Protein AF-A0A968HMF1-F1 (afdb_monomer_lite)

Radius of gyration: 33.95 Å; chains: 1; bounding box: 88×51×105 Å

Sequence (193 aa):
MLGDLEVLMGNSSAARDFFQRSLSIREALATIDPLDARAQRDIYVVLDKLGRVEMRAGNLSTARDIFQRSCSITEALAKADPLNAGAQRDLASSLSTLGSIEEEIGDYAAARDALQRSLSIIEALVVADPLDARSQRSLSLSLERLGDMEFRPTTSQLPETTSSVASPFVKTSSKPIRSAFWPSITSPLVSSG

pLDDT: mean 83.22, std 20.1, range [37.12, 97.94]

Foldseek 3Di:
DQLVVCVVVVNLVSNLVVLVVQLVVLVVVCVVPVPPLVSLVSNLVSLVSNLVSCVSVVVLVVSLVSLVSSLVSLVVSCVVPVPPLVSLLSNLVSLQVNLVSCVVVPVLVSSLVSLVSSLVSLVVVCVVPVPPPVSVVSNVVSVVVNVVSVPPPPPVPDPPPPPDDDDDDDDDDDDDDDDYDDDDDDDDDDDDD

Secondary structure (DSSP, 8-state):
-HHHHHHHTT-HHHHHHHHHHHHHHHHHHHTT-TT-HHHHHHHHHHHHHHHHHHHHTT-HHHHHHHHHHHHHHHHHHHHH-TT-HHHHHHHHHHHHHHHHHHHHTT-HHHHHHHHHHHHHHHHHHHHH-TT-HHHHHHHHHHHHHHHHHHHS--GGG------------------------------------

Structure (mmCIF, N/CA/C/O backbone):
data_AF-A0A968HMF1-F1
#
_entry.id   AF-A0A968HMF1-F1
#
loop_
_atom_site.group_PDB
_atom_site.id
_atom_site.type_symbol
_atom_site.label_atom_id
_atom_site.label_alt_id
_atom_site.label_comp_id
_atom_site.label_asym_id
_atom_site.label_entity_id
_atom_site.label_seq_id
_atom_site.pdbx_PDB_ins_code
_atom_site.Cartn_x
_atom_site.Cartn_y
_atom_site.Cartn_z
_atom_site.occupancy
_atom_site.B_iso_or_equiv
_atom_site.auth_seq_id
_atom_site.auth_comp_id
_atom_site.auth_asym_id
_atom_site.auth_atom_id
_atom_site.pdbx_PDB_model_num
ATOM 1 N N . MET A 1 1 ? 10.162 -12.991 -7.880 1.00 68.62 1 MET A N 1
ATOM 2 C CA . MET A 1 1 ? 11.085 -13.972 -7.272 1.00 68.62 1 MET A CA 1
ATOM 3 C C . MET A 1 1 ? 12.458 -13.378 -6.999 1.00 68.62 1 MET A C 1
ATOM 5 O O . MET A 1 1 ? 12.799 -13.330 -5.834 1.00 68.62 1 MET A O 1
ATOM 9 N N . LEU A 1 2 ? 13.221 -12.877 -7.986 1.00 79.69 2 LEU A N 1
ATOM 10 C CA . LEU A 1 2 ? 14.547 -12.288 -7.700 1.00 79.69 2 LEU A CA 1
ATOM 11 C C . LEU A 1 2 ? 14.476 -11.082 -6.748 1.00 79.69 2 LEU A C 1
ATOM 13 O O . LEU A 1 2 ? 15.138 -11.094 -5.723 1.00 79.69 2 LEU A O 1
ATOM 17 N N . GLY A 1 3 ? 13.593 -10.109 -7.003 1.00 75.56 3 GLY A N 1
ATOM 18 C CA . GLY A 1 3 ? 13.409 -8.979 -6.078 1.00 75.56 3 GLY A CA 1
ATOM 19 C C . GLY A 1 3 ? 12.977 -9.405 -4.668 1.00 75.56 3 GLY A C 1
ATOM 20 O O . GLY A 1 3 ? 13.467 -8.867 -3.685 1.00 75.56 3 GLY A O 1
ATOM 21 N N . ASP A 1 4 ? 12.115 -10.421 -4.556 1.00 82.12 4 ASP A N 1
ATOM 22 C CA . ASP A 1 4 ? 11.674 -10.949 -3.257 1.00 82.12 4 ASP A CA 1
ATOM 23 C C . ASP A 1 4 ? 12.824 -11.648 -2.505 1.00 82.12 4 ASP A C 1
ATOM 25 O O . ASP A 1 4 ? 12.927 -11.527 -1.287 1.00 82.12 4 ASP A O 1
ATOM 29 N N . LEU A 1 5 ? 13.712 -12.343 -3.226 1.00 85.31 5 LEU A N 1
ATOM 30 C CA . LEU A 1 5 ? 14.905 -12.978 -2.664 1.00 85.31 5 LEU A CA 1
ATOM 31 C C . LEU A 1 5 ? 15.905 -11.936 -2.149 1.00 85.31 5 LEU A C 1
ATOM 33 O O . LEU A 1 5 ? 16.419 -12.083 -1.046 1.00 85.31 5 LEU A O 1
ATOM 37 N N . GLU A 1 6 ? 16.137 -10.858 -2.899 1.00 87.69 6 GLU A N 1
ATOM 38 C CA . GLU A 1 6 ? 17.019 -9.768 -2.461 1.00 87.69 6 GLU A CA 1
ATOM 39 C C . GLU A 1 6 ? 16.495 -9.080 -1.193 1.00 87.69 6 GLU A C 1
ATOM 41 O O . GLU A 1 6 ? 17.280 -8.755 -0.304 1.00 87.69 6 GLU A O 1
ATOM 46 N N . VAL A 1 7 ? 15.170 -8.933 -1.052 1.00 81.94 7 VAL A N 1
ATOM 47 C CA . VAL A 1 7 ? 14.557 -8.455 0.201 1.00 81.94 7 VAL A CA 1
ATOM 48 C C . VAL A 1 7 ? 14.888 -9.382 1.368 1.00 81.94 7 VAL A C 1
ATOM 50 O O . VAL A 1 7 ? 15.242 -8.896 2.440 1.00 81.94 7 VAL A O 1
ATOM 53 N N . LEU A 1 8 ? 14.802 -10.702 1.173 1.00 84.81 8 LEU A N 1
ATOM 54 C CA . LEU A 1 8 ? 15.142 -11.679 2.215 1.00 84.81 8 LEU A CA 1
ATOM 55 C C . LEU A 1 8 ? 16.629 -11.648 2.587 1.00 84.81 8 LEU A C 1
ATOM 57 O O . LEU A 1 8 ? 16.971 -11.910 3.736 1.00 84.81 8 LEU A O 1
ATOM 61 N N . MET A 1 9 ? 17.501 -11.300 1.640 1.00 86.69 9 MET A N 1
ATOM 62 C CA . MET A 1 9 ? 18.942 -11.155 1.865 1.00 86.69 9 MET A CA 1
ATOM 63 C C . MET A 1 9 ? 19.339 -9.774 2.414 1.00 86.69 9 MET A C 1
ATOM 65 O O . MET A 1 9 ? 20.515 -9.541 2.673 1.00 86.69 9 MET A O 1
ATOM 69 N N . GLY A 1 10 ? 18.385 -8.852 2.599 1.00 85.38 10 GLY A N 1
ATOM 70 C CA . GLY A 1 10 ? 18.648 -7.486 3.069 1.00 85.38 10 GLY A CA 1
ATOM 71 C C . GLY A 1 10 ? 19.227 -6.546 2.003 1.00 85.38 10 GLY A C 1
ATOM 72 O O . GLY A 1 10 ? 19.550 -5.394 2.295 1.00 85.38 10 GLY A O 1
ATOM 73 N N . ASN A 1 11 ? 19.313 -6.993 0.750 1.00 90.12 11 ASN A N 1
ATOM 74 C CA . ASN A 1 11 ? 19.883 -6.248 -0.368 1.00 90.12 11 ASN A CA 1
ATOM 75 C C . ASN A 1 11 ? 18.849 -5.298 -0.990 1.00 90.12 11 ASN A C 1
ATOM 77 O O . ASN A 1 11 ? 18.403 -5.467 -2.128 1.00 90.12 11 ASN A O 1
ATOM 81 N N . SER A 1 12 ? 18.475 -4.255 -0.247 1.00 88.19 12 SER A N 1
ATOM 82 C CA . SER A 1 12 ? 17.419 -3.315 -0.655 1.00 88.19 12 SER A CA 1
ATOM 83 C C . SER A 1 12 ? 17.686 -2.635 -2.008 1.00 88.19 12 SER A C 1
ATOM 85 O O . SER A 1 12 ? 16.746 -2.384 -2.755 1.00 88.19 12 SER A O 1
ATOM 87 N N . SER A 1 13 ? 18.953 -2.387 -2.372 1.00 90.00 13 SER A N 1
ATOM 88 C CA . SER A 1 13 ? 19.295 -1.809 -3.684 1.00 90.00 13 SER A CA 1
ATOM 89 C C . SER A 1 13 ? 18.985 -2.758 -4.842 1.00 90.00 13 SER A C 1
ATOM 91 O O . SER A 1 13 ? 18.339 -2.358 -5.802 1.00 90.00 13 SER A O 1
ATOM 93 N N . ALA A 1 14 ? 19.395 -4.025 -4.744 1.00 90.00 14 ALA A N 1
ATOM 94 C CA . ALA A 1 14 ? 19.141 -5.002 -5.800 1.00 90.00 14 ALA A CA 1
ATOM 95 C C . ALA A 1 14 ? 17.638 -5.305 -5.924 1.00 90.00 14 ALA A C 1
ATOM 97 O O . ALA A 1 14 ? 17.101 -5.393 -7.030 1.00 90.00 14 ALA A O 1
ATOM 98 N N . ALA A 1 15 ? 16.932 -5.394 -4.790 1.00 92.19 15 ALA A N 1
ATOM 99 C CA . ALA A 1 15 ? 15.478 -5.536 -4.769 1.00 92.19 15 ALA A CA 1
ATOM 100 C C . ALA A 1 15 ? 14.778 -4.377 -5.497 1.00 92.19 15 ALA A C 1
ATOM 102 O O . ALA A 1 15 ? 13.906 -4.616 -6.339 1.00 92.19 15 ALA A O 1
ATOM 103 N N . ARG A 1 16 ? 15.187 -3.133 -5.206 1.00 94.12 16 ARG A N 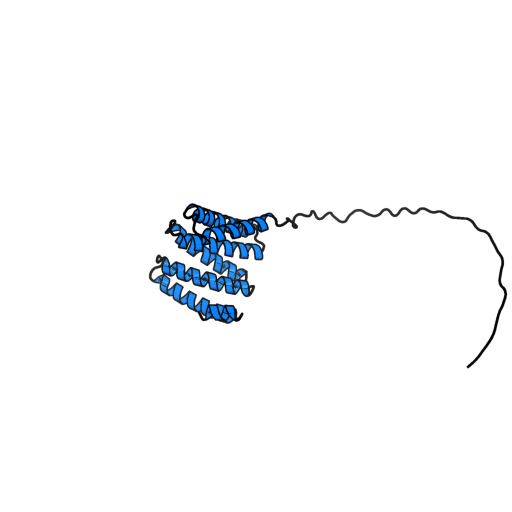1
ATOM 104 C CA . ARG A 1 16 ? 14.685 -1.918 -5.859 1.00 94.12 16 ARG A CA 1
ATOM 105 C C . ARG A 1 16 ? 14.850 -1.994 -7.375 1.00 94.12 16 ARG A C 1
ATOM 107 O O . ARG A 1 16 ? 13.858 -1.830 -8.083 1.00 94.12 16 ARG A O 1
ATOM 114 N N . ASP A 1 17 ? 16.045 -2.318 -7.865 1.00 93.88 17 ASP A N 1
ATOM 115 C CA . ASP A 1 17 ? 16.326 -2.384 -9.305 1.00 93.88 17 ASP A CA 1
ATOM 116 C C . ASP A 1 17 ? 15.439 -3.422 -10.014 1.00 93.88 17 ASP A C 1
ATOM 118 O O . ASP A 1 17 ? 14.876 -3.164 -11.086 1.00 93.88 17 ASP A O 1
ATOM 122 N N . PHE A 1 18 ? 15.254 -4.601 -9.407 1.00 94.44 18 PHE A N 1
ATOM 123 C CA . PHE A 1 18 ? 14.374 -5.632 -9.959 1.00 94.44 18 PHE A CA 1
ATOM 124 C C . PHE A 1 18 ? 12.909 -5.189 -10.006 1.00 94.44 18 PHE A C 1
ATOM 126 O O . PHE A 1 18 ? 12.231 -5.422 -11.013 1.00 94.44 18 PHE A O 1
ATOM 133 N N . PHE A 1 19 ? 12.406 -4.557 -8.943 1.00 95.75 19 PHE A N 1
ATOM 134 C CA . PHE A 1 19 ? 11.021 -4.094 -8.907 1.00 95.75 19 PHE A CA 1
ATOM 135 C C . PHE A 1 19 ? 10.780 -2.903 -9.837 1.00 95.75 19 PHE A C 1
ATOM 137 O O . PHE A 1 19 ? 9.761 -2.897 -10.521 1.00 95.75 19 PHE A O 1
ATOM 144 N N . GLN A 1 20 ? 11.722 -1.966 -9.968 1.00 96.44 20 GLN A N 1
ATOM 145 C CA . GLN A 1 20 ? 11.622 -0.860 -10.927 1.00 96.44 20 GLN A CA 1
ATOM 146 C C . GLN A 1 20 ? 11.552 -1.365 -12.371 1.00 96.44 20 GLN A C 1
ATOM 148 O O . GLN A 1 20 ? 10.657 -0.976 -13.117 1.00 96.44 20 GLN A O 1
ATOM 153 N N . ARG A 1 21 ? 12.416 -2.314 -12.755 1.00 95.94 21 ARG A N 1
ATOM 154 C CA . ARG A 1 21 ? 12.348 -2.935 -14.089 1.00 95.94 21 ARG A CA 1
ATOM 155 C C . ARG A 1 21 ? 11.020 -3.652 -14.324 1.00 95.94 21 ARG A C 1
ATOM 157 O O . ARG A 1 21 ? 10.447 -3.550 -15.407 1.00 95.94 21 ARG A O 1
ATOM 164 N N . SER A 1 22 ? 10.518 -4.368 -13.316 1.00 96.00 22 SER A N 1
ATOM 165 C CA . SER A 1 22 ? 9.205 -5.015 -13.396 1.00 96.00 22 SER A CA 1
ATOM 166 C C . SER A 1 22 ? 8.070 -3.999 -13.533 1.00 96.00 22 SER A C 1
ATOM 168 O O . SER A 1 22 ? 7.100 -4.281 -14.234 1.00 96.00 22 SER A O 1
ATOM 170 N N . LEU A 1 23 ? 8.168 -2.854 -12.855 1.00 96.81 23 LEU A N 1
ATOM 171 C CA . LEU A 1 23 ? 7.172 -1.792 -12.907 1.00 96.81 23 LEU A CA 1
ATOM 172 C C . LEU A 1 23 ? 7.106 -1.197 -14.315 1.00 96.81 23 LEU A C 1
ATOM 174 O O . LEU A 1 23 ? 6.026 -1.180 -14.894 1.00 96.81 23 LEU A O 1
ATOM 178 N N . SER A 1 24 ? 8.249 -0.841 -14.909 1.00 96.94 24 SER A N 1
ATOM 179 C CA . SER A 1 24 ? 8.298 -0.273 -16.264 1.00 96.94 24 SER A CA 1
ATOM 180 C C . SER A 1 24 ? 7.688 -1.197 -17.323 1.00 96.94 24 SER A C 1
ATOM 182 O O . SER A 1 24 ? 6.993 -0.734 -18.223 1.00 96.94 24 SER A O 1
ATOM 184 N N . ILE A 1 25 ? 7.902 -2.514 -17.215 1.00 95.94 25 ILE A N 1
ATOM 185 C CA . ILE A 1 25 ? 7.295 -3.488 -18.138 1.00 95.94 25 ILE A CA 1
ATOM 186 C C . ILE A 1 25 ? 5.772 -3.529 -17.960 1.00 95.94 25 ILE A C 1
ATOM 188 O O . ILE A 1 25 ? 5.041 -3.521 -18.947 1.00 95.94 25 ILE A O 1
ATOM 192 N N . ARG A 1 26 ? 5.281 -3.567 -16.715 1.00 95.38 26 ARG A N 1
ATOM 193 C CA . ARG A 1 26 ? 3.836 -3.611 -16.429 1.00 95.38 26 ARG A CA 1
ATOM 194 C C . ARG A 1 26 ? 3.132 -2.319 -16.837 1.00 95.38 26 ARG A C 1
ATOM 196 O O . ARG A 1 26 ? 2.045 -2.385 -17.394 1.00 95.38 26 ARG A O 1
ATOM 203 N N . GLU A 1 27 ? 3.767 -1.171 -16.625 1.00 95.25 27 GLU A N 1
ATOM 204 C CA . GLU A 1 27 ? 3.278 0.128 -17.096 1.00 95.25 27 GLU A CA 1
ATOM 205 C C . GLU A 1 27 ? 3.181 0.165 -18.619 1.00 95.25 27 GLU A C 1
ATOM 207 O O . GLU A 1 27 ? 2.139 0.539 -19.147 1.00 95.25 27 GLU A O 1
ATOM 212 N N . ALA A 1 28 ? 4.224 -0.284 -19.326 1.00 94.69 28 ALA A N 1
ATOM 213 C CA . ALA A 1 28 ? 4.204 -0.360 -20.782 1.00 94.69 28 ALA A CA 1
ATOM 214 C C . ALA A 1 28 ? 3.072 -1.270 -21.288 1.00 94.69 28 ALA A C 1
ATOM 216 O O . ALA A 1 28 ? 2.350 -0.890 -22.206 1.00 94.69 28 ALA A O 1
ATOM 217 N N . LEU A 1 29 ? 2.862 -2.433 -20.665 1.00 92.06 29 LEU A N 1
ATOM 218 C CA . LEU A 1 29 ? 1.761 -3.334 -21.018 1.00 92.06 29 LEU A CA 1
ATOM 219 C C . LEU A 1 29 ? 0.383 -2.714 -20.745 1.00 92.06 29 LEU A C 1
ATOM 221 O O . LEU A 1 29 ? -0.512 -2.845 -21.575 1.00 92.06 29 LEU A O 1
ATOM 225 N N . ALA A 1 30 ? 0.221 -1.989 -19.637 1.00 92.19 30 ALA A N 1
ATOM 226 C CA . ALA A 1 30 ? -1.036 -1.322 -19.299 1.00 92.19 30 ALA A CA 1
ATOM 227 C C . ALA A 1 30 ? -1.383 -0.147 -20.234 1.00 92.19 30 ALA A C 1
ATOM 229 O O . ALA A 1 30 ? -2.519 0.313 -20.230 1.00 92.19 30 ALA A O 1
ATOM 230 N N . THR A 1 31 ? -0.450 0.334 -21.069 1.00 93.19 31 THR A N 1
ATOM 231 C CA . THR A 1 31 ? -0.784 1.325 -22.112 1.00 93.19 31 THR A CA 1
ATOM 232 C C . THR A 1 31 ? -1.638 0.750 -23.242 1.00 93.19 31 THR A C 1
ATOM 234 O O . THR A 1 31 ? -2.310 1.511 -23.933 1.00 93.19 31 THR A O 1
ATOM 237 N N . ILE A 1 32 ? -1.629 -0.576 -23.424 1.00 92.44 32 ILE A N 1
ATOM 238 C CA . ILE A 1 32 ? -2.406 -1.263 -24.463 1.00 92.44 32 ILE A CA 1
ATOM 239 C C . ILE A 1 32 ? -3.899 -1.216 -24.122 1.00 92.44 32 ILE A C 1
ATOM 241 O O . ILE A 1 32 ? -4.719 -0.921 -24.989 1.00 92.44 32 ILE A O 1
ATOM 245 N N . ASP A 1 33 ? -4.232 -1.475 -22.857 1.00 90.19 33 ASP A N 1
ATOM 246 C CA . ASP A 1 33 ? -5.577 -1.320 -22.308 1.00 90.19 33 ASP A CA 1
ATOM 247 C C . ASP A 1 33 ? -5.499 -0.713 -20.896 1.00 90.19 33 ASP A C 1
ATOM 249 O O . ASP A 1 33 ? -5.320 -1.433 -19.908 1.00 90.19 33 ASP A O 1
ATOM 253 N N . PRO A 1 34 ? -5.639 0.620 -20.776 1.00 87.88 34 PRO A N 1
ATOM 254 C CA . PRO A 1 34 ? -5.588 1.301 -19.486 1.00 87.88 34 PRO A CA 1
ATOM 255 C C . PRO A 1 34 ? -6.706 0.895 -18.519 1.00 87.88 34 PRO A C 1
ATOM 257 O O . PRO A 1 34 ? -6.565 1.123 -17.316 1.00 87.88 34 PRO A O 1
ATOM 260 N N . LEU A 1 35 ? -7.803 0.316 -19.023 1.00 88.75 35 LEU A N 1
ATOM 261 C CA . LEU A 1 35 ? -8.957 -0.103 -18.229 1.00 88.75 35 LEU A CA 1
ATOM 262 C C . LEU A 1 35 ? -8.878 -1.574 -17.799 1.00 88.75 35 LEU A C 1
ATOM 264 O O . LEU A 1 35 ? -9.742 -2.023 -17.041 1.00 88.75 35 LEU A O 1
ATOM 268 N N . ASP A 1 36 ? -7.847 -2.317 -18.217 1.00 93.81 36 ASP A N 1
ATOM 269 C CA . ASP A 1 36 ? -7.644 -3.690 -17.763 1.00 93.81 36 ASP A CA 1
ATOM 270 C C . ASP A 1 36 ? -7.329 -3.716 -16.260 1.00 93.81 36 ASP A C 1
ATOM 272 O O . ASP A 1 36 ? -6.211 -3.458 -15.799 1.00 93.81 36 ASP A O 1
ATOM 276 N N . ALA A 1 37 ? -8.342 -4.095 -15.481 1.00 93.56 37 ALA A N 1
ATOM 277 C CA . ALA A 1 37 ? -8.259 -4.206 -14.035 1.00 93.56 37 ALA A CA 1
ATOM 278 C C . ALA A 1 37 ? -7.138 -5.149 -13.566 1.00 93.56 37 ALA A C 1
ATOM 280 O O . ALA A 1 37 ? -6.557 -4.934 -12.499 1.00 93.56 37 ALA A O 1
ATOM 281 N N . ARG A 1 38 ? -6.805 -6.191 -14.342 1.00 94.00 38 ARG A N 1
ATOM 282 C CA . ARG A 1 38 ? -5.715 -7.115 -14.003 1.00 94.00 38 ARG A CA 1
ATOM 283 C C . ARG A 1 38 ? -4.361 -6.454 -14.205 1.00 94.00 38 ARG A C 1
ATOM 285 O O . ARG A 1 38 ? -3.535 -6.531 -13.299 1.00 94.00 38 ARG A O 1
ATOM 292 N N . ALA A 1 39 ? -4.162 -5.763 -15.325 1.00 95.12 39 ALA A N 1
ATOM 293 C CA . ALA A 1 39 ? -2.936 -5.013 -15.586 1.00 95.12 39 ALA A CA 1
ATOM 294 C C . ALA A 1 39 ? -2.705 -3.920 -14.526 1.00 95.12 39 ALA A C 1
ATOM 296 O O . ALA A 1 39 ? -1.606 -3.794 -13.982 1.00 95.12 39 ALA A O 1
ATOM 297 N N . GLN A 1 40 ? -3.759 -3.191 -14.150 1.00 96.38 40 GLN A N 1
ATOM 298 C CA . GLN A 1 40 ? -3.700 -2.195 -13.076 1.00 96.38 40 GLN A CA 1
ATOM 299 C C . GLN A 1 40 ? -3.372 -2.832 -11.716 1.00 96.38 40 GLN A C 1
ATOM 301 O O . GLN A 1 40 ? -2.489 -2.355 -10.998 1.00 96.38 40 GLN A O 1
ATOM 306 N N . ARG A 1 41 ? -4.008 -3.960 -11.372 1.00 95.00 41 ARG A N 1
ATOM 307 C CA . ARG A 1 41 ? -3.688 -4.714 -10.147 1.00 95.00 41 ARG A CA 1
ATOM 308 C C . ARG A 1 41 ? -2.239 -5.206 -10.150 1.00 95.00 41 ARG A C 1
ATOM 310 O O . ARG A 1 41 ? -1.580 -5.199 -9.113 1.00 95.00 41 ARG A O 1
ATOM 317 N N . ASP A 1 42 ? -1.717 -5.600 -11.305 1.00 95.12 42 ASP A N 1
ATOM 318 C CA . ASP A 1 42 ? -0.324 -5.997 -11.452 1.00 95.12 42 ASP A CA 1
ATOM 319 C C . ASP A 1 42 ? 0.643 -4.833 -11.189 1.00 95.12 42 ASP A C 1
ATOM 321 O O . ASP A 1 42 ? 1.672 -5.030 -10.534 1.00 95.12 42 ASP A O 1
ATOM 325 N N . ILE A 1 43 ? 0.330 -3.620 -11.643 1.00 96.81 43 ILE A N 1
ATOM 326 C CA . ILE A 1 43 ? 1.110 -2.423 -11.301 1.00 96.81 43 ILE A CA 1
ATOM 327 C C . ILE A 1 43 ? 1.071 -2.184 -9.787 1.00 96.81 43 ILE A C 1
ATOM 329 O O . ILE A 1 43 ? 2.128 -2.023 -9.172 1.00 96.81 43 ILE A O 1
ATOM 333 N N . TYR A 1 44 ? -0.116 -2.246 -9.174 1.00 95.94 44 TYR A N 1
ATOM 334 C CA . TYR A 1 44 ? -0.293 -2.135 -7.721 1.00 95.94 44 TYR A CA 1
ATOM 335 C C . TYR A 1 44 ? 0.626 -3.094 -6.947 1.00 95.94 44 TYR A C 1
ATOM 337 O O . TYR A 1 44 ? 1.357 -2.659 -6.058 1.00 95.94 44 TYR A O 1
ATOM 345 N N . VAL A 1 45 ? 0.652 -4.383 -7.309 1.00 95.00 45 VAL A N 1
ATOM 346 C CA . VAL A 1 45 ? 1.461 -5.392 -6.601 1.00 95.00 45 VAL A CA 1
ATOM 347 C C . VAL A 1 45 ? 2.950 -5.040 -6.619 1.00 95.00 45 VAL A C 1
ATOM 349 O O . VAL A 1 45 ? 3.652 -5.266 -5.634 1.00 95.00 45 VAL A O 1
ATOM 352 N N . VAL A 1 46 ? 3.457 -4.494 -7.726 1.00 96.56 46 VAL A N 1
ATOM 353 C CA . VAL A 1 46 ? 4.869 -4.095 -7.808 1.00 96.56 46 VAL A CA 1
ATOM 354 C C . VAL A 1 46 ? 5.130 -2.805 -7.039 1.00 96.56 46 VAL A C 1
ATOM 356 O O . VAL A 1 46 ? 6.165 -2.711 -6.380 1.00 96.56 46 VAL A O 1
ATOM 359 N N . LEU A 1 47 ? 4.197 -1.850 -7.056 1.00 97.56 47 LEU A N 1
ATOM 360 C CA . LEU A 1 47 ? 4.292 -0.636 -6.245 1.00 97.56 47 LEU A CA 1
ATOM 361 C C . LEU A 1 47 ? 4.286 -0.953 -4.743 1.00 97.56 47 LEU A C 1
ATOM 363 O O . LEU A 1 47 ? 5.131 -0.424 -4.033 1.00 97.56 47 LEU A O 1
ATOM 367 N N . ASP A 1 48 ? 3.421 -1.851 -4.253 1.00 95.19 48 ASP A N 1
ATOM 368 C CA . ASP A 1 48 ? 3.433 -2.273 -2.838 1.00 95.19 48 ASP A CA 1
ATOM 369 C C . ASP A 1 48 ? 4.798 -2.862 -2.447 1.00 95.19 48 ASP A C 1
ATOM 371 O O . ASP A 1 48 ? 5.386 -2.472 -1.438 1.00 95.19 48 ASP A O 1
ATOM 375 N N . LYS A 1 49 ? 5.363 -3.737 -3.287 1.00 94.94 49 LYS A N 1
ATOM 376 C CA . LYS A 1 49 ? 6.689 -4.320 -3.040 1.00 94.94 49 LYS A CA 1
ATOM 377 C C . LYS A 1 49 ? 7.798 -3.273 -3.037 1.00 94.94 49 LYS A C 1
ATOM 379 O O . LYS A 1 49 ? 8.616 -3.272 -2.119 1.00 94.94 49 LYS A O 1
ATOM 384 N N . LEU A 1 50 ? 7.824 -2.390 -4.034 1.00 96.44 50 LEU A N 1
ATOM 385 C CA . LEU A 1 50 ? 8.820 -1.325 -4.136 1.00 96.44 50 LEU A CA 1
ATOM 386 C C . LEU A 1 50 ? 8.710 -0.354 -2.952 1.00 96.44 50 LEU A C 1
ATOM 388 O O . LEU A 1 50 ? 9.715 -0.046 -2.321 1.00 96.44 50 LEU A O 1
ATOM 392 N N . GLY A 1 51 ? 7.493 0.043 -2.579 1.00 95.62 51 GLY A N 1
ATOM 393 C CA . GLY A 1 51 ? 7.240 0.900 -1.424 1.00 95.62 51 GLY A CA 1
ATOM 394 C C . GLY A 1 51 ? 7.738 0.271 -0.121 1.00 95.62 51 GLY A C 1
ATOM 395 O O . GLY A 1 51 ? 8.424 0.931 0.656 1.00 95.62 51 GLY A O 1
ATOM 396 N N . ARG A 1 52 ? 7.494 -1.030 0.100 1.00 93.50 52 ARG A N 1
ATOM 397 C CA . ARG A 1 52 ? 8.040 -1.761 1.263 1.00 93.50 52 ARG A CA 1
ATOM 398 C C . ARG A 1 52 ? 9.567 -1.831 1.263 1.00 93.50 52 ARG A C 1
ATOM 400 O O . ARG A 1 52 ? 10.163 -1.873 2.338 1.00 93.50 52 ARG A O 1
ATOM 407 N N . VAL A 1 53 ? 10.205 -1.896 0.093 1.00 95.31 53 VAL A N 1
ATOM 408 C CA . VAL A 1 53 ? 11.672 -1.823 -0.020 1.00 95.31 53 VAL A CA 1
ATOM 409 C C . VAL A 1 53 ? 12.167 -0.443 0.406 1.00 95.31 53 VAL A C 1
ATOM 411 O O . VAL A 1 53 ? 13.094 -0.368 1.208 1.00 95.31 53 VAL A O 1
ATOM 414 N N . GLU A 1 54 ? 11.522 0.632 -0.052 1.00 95.25 54 GLU A N 1
ATOM 415 C CA . GLU A 1 54 ? 11.888 1.995 0.348 1.00 95.25 54 GLU A CA 1
ATOM 416 C C . GLU A 1 54 ? 11.682 2.251 1.842 1.00 95.25 54 GLU A C 1
ATOM 418 O O . GLU A 1 54 ? 12.567 2.820 2.477 1.00 95.25 54 GLU A O 1
ATOM 423 N N . MET A 1 55 ? 10.581 1.765 2.429 1.00 92.81 55 MET A N 1
ATOM 424 C CA . MET A 1 55 ? 10.359 1.845 3.880 1.00 92.81 55 MET A CA 1
ATOM 425 C C . MET A 1 55 ? 11.495 1.174 4.654 1.00 92.81 55 MET A C 1
ATOM 427 O O . MET A 1 55 ? 12.086 1.782 5.541 1.00 92.81 55 MET A O 1
ATOM 431 N N . ARG A 1 56 ? 11.862 -0.064 4.286 1.00 90.62 56 ARG A N 1
ATOM 432 C CA . ARG A 1 56 ? 12.970 -0.787 4.939 1.00 90.62 56 ARG A CA 1
ATOM 433 C C . ARG A 1 56 ? 14.320 -0.098 4.761 1.00 90.62 56 ARG A C 1
ATOM 435 O O . ARG A 1 56 ? 15.1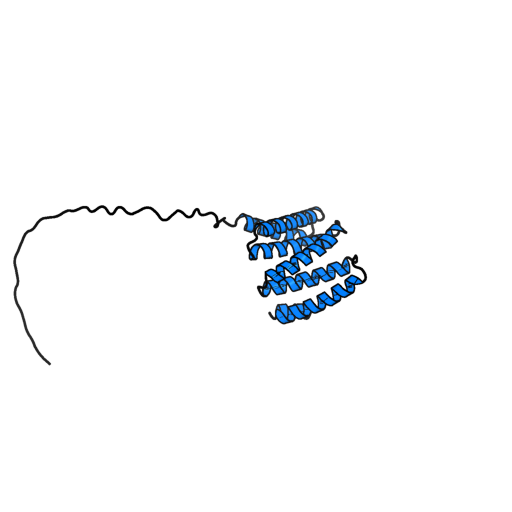83 -0.238 5.619 1.00 90.62 56 ARG A O 1
ATOM 442 N N . ALA A 1 57 ? 14.503 0.622 3.658 1.00 91.19 57 ALA A N 1
ATOM 443 C CA . ALA A 1 57 ? 15.699 1.412 3.401 1.00 91.19 57 ALA A CA 1
ATOM 444 C C . ALA A 1 57 ? 15.701 2.775 4.126 1.00 91.19 57 ALA A C 1
ATOM 446 O O . ALA A 1 57 ? 16.692 3.493 4.028 1.00 91.19 57 ALA A O 1
ATOM 447 N N . GLY A 1 58 ? 14.623 3.142 4.832 1.00 91.88 58 GLY A N 1
ATOM 448 C CA . GLY A 1 58 ? 14.470 4.442 5.496 1.00 91.88 58 GLY A CA 1
ATOM 449 C C . GLY A 1 58 ? 14.098 5.593 4.553 1.00 91.88 58 GLY A C 1
ATOM 450 O O . GLY A 1 58 ? 14.056 6.749 4.971 1.00 91.88 58 GLY A O 1
ATOM 451 N N . ASN A 1 59 ? 13.792 5.305 3.288 1.00 95.31 59 ASN A N 1
ATOM 452 C CA . ASN A 1 59 ? 13.447 6.298 2.271 1.00 95.31 59 ASN A CA 1
ATOM 453 C C . ASN A 1 59 ? 11.952 6.653 2.332 1.00 95.31 59 ASN A C 1
ATOM 455 O O . ASN A 1 59 ? 11.206 6.442 1.372 1.00 95.31 59 ASN A O 1
ATOM 459 N N . LEU A 1 60 ? 11.499 7.180 3.473 1.00 94.69 60 LEU A N 1
ATOM 460 C CA . LEU A 1 60 ? 10.071 7.366 3.761 1.00 94.69 60 LEU A CA 1
ATOM 461 C C . LEU A 1 60 ? 9.355 8.293 2.769 1.00 94.69 60 LEU A C 1
ATOM 463 O O . LEU A 1 60 ? 8.229 7.999 2.383 1.00 94.69 60 LEU A O 1
ATOM 467 N N . SER A 1 61 ? 10.011 9.356 2.286 1.00 95.69 61 SER A N 1
ATOM 468 C CA . SER A 1 61 ? 9.423 10.241 1.265 1.00 95.69 61 SER A CA 1
ATOM 469 C C . SER A 1 61 ? 9.141 9.494 -0.041 1.00 95.69 61 SER A C 1
ATOM 471 O O . SER A 1 61 ? 8.053 9.603 -0.592 1.00 95.69 61 SER A O 1
ATOM 473 N N . THR A 1 62 ? 10.097 8.696 -0.522 1.00 96.00 62 THR A N 1
ATOM 474 C CA . THR A 1 62 ? 9.918 7.904 -1.746 1.00 96.00 62 THR A CA 1
ATOM 475 C C . THR A 1 62 ? 8.872 6.812 -1.546 1.00 96.00 62 THR A C 1
ATOM 477 O O . THR A 1 62 ? 8.043 6.583 -2.425 1.00 96.00 62 THR A O 1
ATOM 480 N N . ALA A 1 63 ? 8.872 6.156 -0.380 1.00 96.19 63 ALA A N 1
ATOM 481 C CA . ALA A 1 63 ? 7.844 5.185 -0.030 1.00 96.19 63 ALA A CA 1
ATOM 482 C C . ALA A 1 63 ? 6.448 5.822 -0.068 1.00 96.19 63 ALA A C 1
ATOM 484 O O . ALA A 1 63 ? 5.543 5.259 -0.682 1.00 96.19 63 ALA A O 1
ATOM 485 N N . ARG A 1 64 ? 6.287 7.011 0.525 1.00 96.94 64 ARG A N 1
ATOM 486 C CA . ARG A 1 64 ? 5.030 7.766 0.531 1.00 96.94 64 ARG A CA 1
ATOM 487 C C . ARG A 1 64 ? 4.500 7.987 -0.882 1.00 96.94 64 ARG A C 1
ATOM 489 O O . ARG A 1 64 ? 3.363 7.611 -1.155 1.00 96.94 64 ARG A O 1
ATOM 496 N N . ASP A 1 65 ? 5.328 8.503 -1.788 1.00 97.44 65 ASP A N 1
ATOM 497 C CA . ASP A 1 65 ? 4.931 8.762 -3.178 1.00 97.44 65 ASP A CA 1
ATOM 498 C C . ASP A 1 65 ? 4.483 7.470 -3.889 1.00 97.44 65 ASP A C 1
ATOM 500 O O . ASP A 1 65 ? 3.456 7.430 -4.576 1.00 97.44 65 ASP A O 1
ATOM 504 N N . ILE A 1 66 ? 5.218 6.372 -3.677 1.00 97.69 66 ILE A N 1
ATOM 505 C CA . ILE A 1 66 ? 4.878 5.055 -4.230 1.00 97.69 66 ILE A CA 1
ATOM 506 C C . ILE A 1 66 ? 3.535 4.556 -3.681 1.00 97.69 66 ILE A C 1
ATOM 508 O O . ILE A 1 66 ? 2.704 4.059 -4.448 1.00 97.69 66 ILE A O 1
ATOM 512 N N . PHE A 1 67 ? 3.293 4.685 -2.375 1.00 96.56 67 PHE A N 1
ATOM 513 C CA . PHE A 1 67 ? 2.053 4.219 -1.754 1.00 96.56 67 PHE A CA 1
ATOM 514 C C . PHE A 1 67 ? 0.849 5.103 -2.071 1.00 96.56 67 PHE A C 1
ATOM 516 O O . PHE A 1 67 ? -0.242 4.565 -2.242 1.00 96.56 67 PHE A O 1
ATOM 523 N N . GLN A 1 68 ? 1.021 6.413 -2.248 1.00 97.56 68 GLN A N 1
ATOM 524 C CA . GLN A 1 68 ? -0.038 7.293 -2.754 1.00 97.56 68 GLN A CA 1
ATOM 525 C C . GLN A 1 68 ? -0.482 6.864 -4.156 1.00 97.56 68 GLN A C 1
ATOM 527 O O . GLN A 1 68 ? -1.678 6.732 -4.440 1.00 97.56 68 GLN A O 1
ATOM 532 N N . ARG A 1 69 ? 0.486 6.556 -5.025 1.00 97.38 69 ARG A N 1
ATOM 533 C CA . ARG A 1 69 ? 0.213 6.043 -6.368 1.00 97.38 69 ARG A CA 1
ATOM 534 C C . ARG A 1 69 ? -0.469 4.672 -6.334 1.00 97.38 69 ARG A C 1
ATOM 536 O O . ARG A 1 69 ? -1.454 4.457 -7.035 1.00 97.38 69 ARG A O 1
ATOM 543 N N . SER A 1 70 ? 0.027 3.767 -5.493 1.00 95.88 70 SER A N 1
ATOM 544 C CA . SER A 1 70 ? -0.560 2.445 -5.243 1.00 95.88 70 SER A CA 1
ATOM 545 C C . SER A 1 70 ? -2.019 2.549 -4.773 1.00 95.88 70 SER A C 1
ATOM 547 O O . SER A 1 70 ? -2.896 1.896 -5.336 1.00 95.88 70 SER A O 1
ATOM 549 N N . CYS A 1 71 ? -2.293 3.447 -3.821 1.00 96.88 71 CYS A N 1
ATOM 550 C CA . CYS A 1 71 ? -3.628 3.712 -3.289 1.00 96.88 71 CYS A CA 1
ATOM 551 C C . CYS A 1 71 ? -4.579 4.279 -4.351 1.00 96.88 71 CYS A C 1
ATOM 553 O O . CYS A 1 71 ? -5.750 3.921 -4.389 1.00 96.88 71 CYS A O 1
ATOM 555 N N . SER A 1 72 ? -4.080 5.133 -5.248 1.00 97.38 72 SER A N 1
ATOM 556 C CA . SER A 1 72 ? -4.891 5.695 -6.337 1.00 97.38 72 SER A CA 1
ATOM 557 C C . SER A 1 72 ? -5.375 4.605 -7.302 1.00 97.38 72 SER A C 1
ATOM 559 O O . SER A 1 72 ? -6.522 4.625 -7.748 1.00 97.38 72 SER A O 1
ATOM 561 N N . ILE A 1 73 ? -4.519 3.618 -7.593 1.00 96.94 73 ILE A N 1
ATOM 562 C CA . ILE A 1 73 ? -4.861 2.473 -8.446 1.00 96.94 73 ILE A CA 1
ATOM 563 C C . ILE A 1 73 ? -5.884 1.569 -7.756 1.00 96.94 73 ILE A C 1
ATOM 565 O O . ILE A 1 73 ? -6.910 1.238 -8.349 1.00 96.94 73 ILE A O 1
ATOM 569 N N . THR A 1 74 ? -5.634 1.173 -6.506 1.00 97.69 74 THR A N 1
ATOM 570 C CA . THR A 1 74 ? -6.557 0.296 -5.770 1.00 97.69 74 THR A CA 1
ATOM 571 C C . THR A 1 74 ? -7.902 0.969 -5.518 1.00 97.69 74 THR A C 1
ATOM 573 O O . THR A 1 74 ? -8.931 0.300 -5.580 1.00 97.69 74 THR A O 1
ATOM 576 N N . GLU A 1 75 ? -7.926 2.290 -5.328 1.00 97.94 75 GLU A N 1
ATOM 577 C CA . GLU A 1 75 ? -9.161 3.061 -5.194 1.00 97.94 75 GLU A CA 1
ATOM 578 C C . GLU A 1 75 ? -9.972 3.064 -6.493 1.00 97.94 75 GLU A C 1
ATOM 580 O O . GLU A 1 75 ? -11.184 2.851 -6.458 1.00 97.94 75 GLU A O 1
ATOM 585 N N . ALA A 1 76 ? -9.320 3.241 -7.646 1.00 97.12 76 ALA A N 1
ATOM 586 C CA . ALA A 1 76 ? -9.984 3.135 -8.942 1.00 97.12 76 ALA A CA 1
ATOM 587 C C . ALA A 1 76 ? -10.552 1.724 -9.182 1.00 97.12 76 ALA A C 1
ATOM 589 O O . ALA A 1 76 ? -11.701 1.589 -9.601 1.00 97.12 76 ALA A O 1
ATOM 590 N N . LEU A 1 77 ? -9.787 0.676 -8.854 1.00 97.06 77 LEU A N 1
ATOM 591 C CA . LEU A 1 77 ? -10.220 -0.720 -8.987 1.00 97.06 77 LEU A CA 1
ATOM 592 C C . LEU A 1 77 ? -11.410 -1.056 -8.080 1.00 97.06 77 LEU A C 1
ATOM 594 O O . LEU A 1 77 ? -12.375 -1.668 -8.530 1.00 97.06 77 LEU A O 1
ATOM 598 N N . ALA A 1 78 ? -11.363 -0.631 -6.817 1.00 97.56 78 ALA A N 1
ATOM 599 C CA . ALA A 1 78 ? -12.439 -0.843 -5.853 1.00 97.56 78 ALA A CA 1
ATOM 600 C C . ALA A 1 78 ? -13.719 -0.077 -6.230 1.00 97.56 78 ALA A C 1
ATOM 602 O O . ALA A 1 78 ? -14.821 -0.568 -5.996 1.00 97.56 78 ALA A O 1
ATOM 603 N N . LYS A 1 79 ? -13.593 1.111 -6.838 1.00 97.25 79 LYS A N 1
ATOM 604 C CA . LYS A 1 79 ? -14.738 1.873 -7.366 1.00 97.25 79 LYS A CA 1
ATOM 605 C C . LYS A 1 79 ? -15.333 1.244 -8.624 1.00 97.25 79 LYS A C 1
ATOM 607 O O . LYS A 1 79 ? -16.547 1.290 -8.793 1.00 97.25 79 LYS A O 1
ATOM 612 N N . ALA A 1 80 ? -14.496 0.683 -9.496 1.00 96.56 80 ALA A N 1
ATOM 613 C CA . ALA A 1 80 ? -14.943 0.035 -10.727 1.00 96.56 80 ALA A CA 1
ATOM 614 C C . ALA A 1 80 ? -15.733 -1.256 -10.455 1.00 96.56 80 ALA A C 1
ATOM 616 O O . ALA A 1 80 ? -16.678 -1.553 -11.182 1.00 96.56 80 ALA A O 1
ATOM 617 N N . ASP A 1 81 ? -15.378 -1.993 -9.399 1.00 96.06 81 ASP A N 1
ATOM 618 C CA . ASP A 1 81 ? -16.099 -3.192 -8.967 1.00 96.06 81 ASP A CA 1
ATOM 619 C C . ASP A 1 81 ? -16.246 -3.233 -7.431 1.00 96.06 81 ASP A C 1
ATOM 621 O O . ASP A 1 81 ? -15.443 -3.863 -6.732 1.00 96.06 81 ASP A O 1
ATOM 625 N N . PRO A 1 82 ? -17.280 -2.566 -6.877 1.00 95.81 82 PRO A N 1
ATOM 626 C CA . PRO A 1 82 ? -17.480 -2.477 -5.432 1.00 95.81 82 PRO A CA 1
ATOM 627 C C . PRO A 1 82 ? -17.711 -3.824 -4.739 1.00 95.81 82 PRO A C 1
ATOM 629 O O . PRO A 1 82 ? -17.422 -3.949 -3.551 1.00 95.81 82 PRO A O 1
ATOM 632 N N . LEU A 1 83 ? -18.207 -4.832 -5.466 1.00 94.56 83 LEU A N 1
ATOM 633 C CA . LEU A 1 83 ? -18.478 -6.172 -4.933 1.00 94.56 83 LEU A CA 1
ATOM 634 C C . LEU A 1 83 ? -17.236 -7.074 -4.955 1.00 94.56 83 LEU A C 1
ATOM 636 O O . LEU A 1 83 ? -17.238 -8.163 -4.374 1.00 94.56 83 LEU A O 1
ATOM 640 N N . ASN A 1 84 ? -16.150 -6.631 -5.587 1.00 95.31 84 ASN A N 1
ATOM 641 C CA . ASN A 1 84 ? -14.901 -7.366 -5.609 1.00 95.31 84 ASN A CA 1
ATOM 642 C C . ASN A 1 84 ? -14.168 -7.243 -4.275 1.00 95.31 84 ASN A C 1
ATOM 644 O O . ASN A 1 84 ? -13.343 -6.350 -4.064 1.00 95.31 84 ASN A O 1
ATOM 648 N N . ALA A 1 85 ? -14.394 -8.217 -3.394 1.00 94.31 85 ALA A N 1
ATOM 649 C CA . ALA A 1 85 ? -13.690 -8.312 -2.118 1.00 94.31 85 ALA A CA 1
ATOM 650 C C . ALA A 1 85 ? -12.155 -8.299 -2.278 1.00 94.31 85 ALA A C 1
ATOM 652 O O . ALA A 1 85 ? -11.432 -7.831 -1.403 1.00 94.31 85 ALA A O 1
ATOM 653 N N . GLY A 1 86 ? -11.637 -8.791 -3.409 1.00 94.56 86 GLY A N 1
ATOM 654 C CA . GLY A 1 86 ? -10.224 -8.704 -3.764 1.00 94.56 86 GLY A CA 1
ATOM 655 C C . GLY A 1 86 ? -9.725 -7.272 -3.922 1.00 94.56 86 GLY A C 1
ATOM 656 O O . GLY A 1 86 ? -8.681 -6.949 -3.368 1.00 94.56 86 GLY A O 1
ATOM 657 N N . ALA A 1 87 ? -10.443 -6.438 -4.670 1.00 96.12 87 ALA A N 1
ATOM 658 C CA . ALA A 1 87 ? -10.085 -5.037 -4.893 1.00 96.12 87 ALA A CA 1
ATOM 659 C C . ALA A 1 87 ? -10.267 -4.192 -3.622 1.00 96.12 87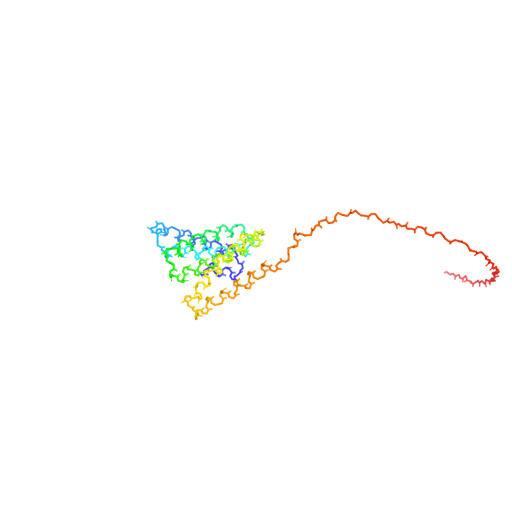 ALA A C 1
ATOM 661 O O . ALA A 1 87 ? -9.394 -3.397 -3.282 1.00 96.12 87 ALA A O 1
ATOM 662 N N . GLN A 1 88 ? -11.345 -4.430 -2.867 1.00 97.56 88 GLN A N 1
ATOM 663 C CA . GLN A 1 88 ? -11.580 -3.777 -1.574 1.00 97.56 88 GLN A CA 1
ATOM 664 C C . GLN A 1 88 ? -10.454 -4.075 -0.572 1.00 97.56 88 GLN A C 1
ATOM 666 O O . GLN A 1 88 ? -9.934 -3.169 0.078 1.00 97.56 88 GLN A O 1
ATOM 671 N N . ARG A 1 89 ? -10.007 -5.337 -0.489 1.00 95.12 89 ARG A N 1
ATOM 672 C CA . ARG A 1 89 ? -8.877 -5.720 0.372 1.00 95.12 89 ARG A CA 1
ATOM 673 C C . ARG A 1 89 ? -7.568 -5.051 -0.038 1.00 95.12 89 ARG A C 1
ATOM 675 O O . ARG A 1 89 ? -6.813 -4.633 0.837 1.00 95.12 89 ARG A O 1
ATOM 682 N N . ASP A 1 90 ? -7.302 -4.941 -1.337 1.00 95.56 90 ASP A N 1
ATOM 683 C CA . ASP A 1 90 ? -6.099 -4.263 -1.823 1.00 95.56 90 ASP A CA 1
ATOM 684 C C . ASP A 1 90 ? -6.119 -2.772 -1.441 1.00 95.56 90 ASP A C 1
ATOM 686 O O . ASP A 1 90 ? -5.110 -2.261 -0.953 1.00 95.56 90 ASP A O 1
ATOM 690 N N . LEU A 1 91 ? -7.275 -2.100 -1.571 1.00 97.69 91 LEU A N 1
ATOM 691 C CA . LEU A 1 91 ? -7.463 -0.704 -1.159 1.00 97.69 91 LEU A CA 1
ATOM 692 C C . LEU A 1 91 ? -7.254 -0.511 0.348 1.00 97.69 91 LEU A C 1
ATOM 694 O O . LEU A 1 91 ? -6.489 0.367 0.755 1.00 97.69 91 LEU A O 1
ATOM 698 N N . ALA A 1 92 ? -7.877 -1.352 1.177 1.00 96.62 92 ALA A N 1
ATOM 699 C CA . ALA A 1 92 ? -7.679 -1.310 2.624 1.00 96.62 92 ALA A CA 1
ATOM 700 C C . ALA A 1 92 ? -6.196 -1.501 2.993 1.00 96.62 92 ALA A C 1
ATOM 702 O O . ALA A 1 92 ? -5.630 -0.727 3.762 1.00 96.62 92 ALA A O 1
ATOM 703 N N . SER A 1 93 ? -5.516 -2.471 2.373 1.00 94.62 93 SER A N 1
ATOM 704 C CA . SER A 1 93 ? -4.089 -2.712 2.613 1.00 94.62 93 SER A CA 1
ATOM 705 C C . SER A 1 93 ? -3.210 -1.522 2.210 1.00 94.62 93 SER A C 1
ATOM 707 O O . SER A 1 93 ? -2.267 -1.187 2.936 1.00 94.62 93 SER A O 1
ATOM 709 N N . SER A 1 94 ? -3.486 -0.878 1.068 1.00 95.50 94 SER A N 1
ATOM 710 C CA . SER A 1 94 ? -2.735 0.309 0.641 1.00 95.50 94 SER A CA 1
ATOM 711 C C . SER A 1 94 ? -2.965 1.496 1.575 1.00 95.50 94 SER A C 1
ATOM 713 O O . SER A 1 94 ? -1.997 2.154 1.947 1.00 95.50 94 SER A O 1
ATOM 715 N N . LEU A 1 95 ? -4.207 1.719 2.022 1.00 97.06 95 LEU A N 1
ATOM 716 C CA . LEU A 1 95 ? -4.553 2.781 2.972 1.00 97.06 95 LEU A CA 1
ATOM 717 C C . LEU A 1 95 ? -3.894 2.556 4.335 1.00 97.06 95 LEU A C 1
ATOM 719 O O . LEU A 1 95 ? -3.287 3.471 4.882 1.00 97.06 95 LEU A O 1
ATOM 723 N N . SER A 1 96 ? -3.933 1.329 4.860 1.00 95.44 96 SER A N 1
ATOM 724 C CA . SER A 1 96 ? -3.271 0.996 6.125 1.00 95.44 96 SER A CA 1
ATOM 725 C C . SER A 1 96 ? -1.756 1.192 6.051 1.00 95.44 96 SER A C 1
ATOM 727 O O . SER A 1 96 ? -1.139 1.694 6.993 1.00 95.44 96 SER A O 1
ATOM 729 N N . THR A 1 97 ? -1.141 0.838 4.919 1.00 94.44 97 THR A N 1
ATOM 730 C CA . THR A 1 97 ? 0.301 1.028 4.737 1.00 94.44 97 THR A CA 1
ATOM 731 C C . THR A 1 97 ? 0.650 2.510 4.625 1.00 94.44 97 THR A C 1
ATOM 733 O O . THR A 1 97 ? 1.543 2.953 5.344 1.00 94.44 97 THR A O 1
ATOM 736 N N . LEU A 1 98 ? -0.104 3.284 3.834 1.00 95.69 98 LEU A N 1
ATOM 737 C CA . LEU A 1 98 ? 0.048 4.738 3.748 1.00 95.69 98 LEU A CA 1
ATOM 738 C C . LEU A 1 98 ? -0.095 5.390 5.127 1.00 95.69 98 LEU A C 1
ATOM 740 O O . LEU A 1 98 ? 0.775 6.159 5.511 1.00 95.69 98 LEU A O 1
ATOM 744 N N . GLY A 1 99 ? -1.098 4.995 5.916 1.00 95.12 99 GLY A N 1
ATOM 745 C CA . GLY A 1 99 ? -1.270 5.491 7.281 1.00 95.12 99 GLY A CA 1
ATOM 746 C C . GLY A 1 99 ? -0.058 5.237 8.186 1.00 95.12 99 GLY A C 1
ATOM 747 O O . GLY A 1 99 ? 0.278 6.084 9.000 1.00 95.12 99 GLY A O 1
ATOM 748 N N . SER A 1 100 ? 0.664 4.126 7.991 1.00 93.19 100 SER A N 1
ATOM 749 C CA . SER A 1 100 ? 1.946 3.864 8.687 1.00 93.19 100 SER A CA 1
ATOM 750 C C . SER A 1 100 ? 3.031 4.844 8.326 1.00 93.19 100 SER A C 1
ATOM 752 O O . SER A 1 100 ? 3.774 5.281 9.191 1.00 93.19 100 SER A O 1
ATOM 754 N N . ILE A 1 101 ? 3.124 5.172 7.046 1.00 94.81 101 ILE A N 1
ATOM 755 C CA . ILE A 1 101 ? 4.155 6.077 6.563 1.00 94.81 101 ILE A CA 1
ATOM 756 C C . ILE A 1 101 ? 3.860 7.489 7.045 1.00 94.81 101 ILE A C 1
ATOM 758 O O . ILE A 1 101 ? 4.768 8.140 7.544 1.00 94.81 101 ILE A O 1
ATOM 762 N N . GLU A 1 102 ? 2.603 7.937 6.949 1.00 94.88 102 GLU A N 1
ATOM 763 C CA . GLU A 1 102 ? 2.176 9.236 7.480 1.00 94.88 102 GLU A CA 1
ATOM 764 C C . GLU A 1 102 ? 2.456 9.333 8.992 1.00 94.88 102 GLU A C 1
ATOM 766 O O . GLU A 1 102 ? 2.938 10.353 9.475 1.00 94.88 102 GLU A O 1
ATOM 771 N N . GLU A 1 103 ? 2.244 8.244 9.737 1.00 92.56 103 GLU A N 1
ATOM 772 C CA . GLU A 1 103 ? 2.552 8.176 11.165 1.00 92.56 103 GLU A CA 1
ATOM 773 C C . GLU A 1 103 ? 4.061 8.287 11.433 1.00 92.56 103 GLU A C 1
ATOM 775 O O . GLU A 1 103 ? 4.475 9.071 12.287 1.00 92.56 103 GLU A O 1
ATOM 780 N N . GLU A 1 104 ? 4.889 7.543 10.693 1.00 91.81 104 GLU A N 1
ATOM 781 C CA . GLU A 1 104 ? 6.352 7.568 10.825 1.00 91.81 104 GLU A CA 1
ATOM 782 C C . GLU A 1 104 ? 6.958 8.937 10.476 1.00 91.81 104 GLU A C 1
ATOM 784 O O . GLU A 1 104 ? 7.947 9.341 11.090 1.00 91.81 104 GLU A O 1
ATOM 789 N N . ILE A 1 105 ? 6.368 9.673 9.528 1.00 92.75 105 ILE A N 1
ATOM 790 C CA . ILE A 1 105 ? 6.807 11.034 9.169 1.00 92.75 105 ILE A CA 1
ATOM 791 C C . ILE A 1 105 ? 6.159 12.131 10.033 1.00 92.75 105 ILE A C 1
ATOM 793 O O . ILE A 1 105 ? 6.489 13.306 9.869 1.00 92.75 105 ILE A O 1
ATOM 797 N N . GLY A 1 106 ? 5.274 11.763 10.966 1.00 92.06 106 GLY A N 1
ATOM 798 C CA . GLY A 1 106 ? 4.661 12.665 11.944 1.00 92.06 106 GLY A CA 1
ATOM 799 C C . GLY A 1 106 ? 3.375 13.370 11.496 1.00 92.06 106 GLY A C 1
ATOM 800 O O . GLY A 1 106 ? 2.865 14.211 12.238 1.00 92.06 106 GLY A O 1
ATOM 801 N N . ASP A 1 107 ? 2.814 13.032 10.332 1.00 94.75 107 ASP A N 1
ATOM 802 C CA . ASP A 1 107 ? 1.492 13.502 9.900 1.00 94.75 107 ASP A CA 1
ATOM 803 C C . ASP A 1 107 ? 0.390 12.603 10.482 1.00 94.75 107 ASP A C 1
ATOM 805 O O . ASP A 1 107 ? -0.238 11.775 9.816 1.00 94.75 107 ASP A O 1
ATOM 809 N N . TYR A 1 108 ? 0.151 12.763 11.783 1.00 92.62 108 TYR A N 1
ATOM 810 C CA . TYR A 1 108 ? -0.851 11.974 12.500 1.00 92.62 108 TYR A CA 1
ATOM 811 C C . TYR A 1 108 ? -2.282 12.219 12.004 1.00 92.62 108 TYR A C 1
ATOM 813 O O . TYR A 1 108 ? -3.136 11.347 12.147 1.00 92.62 108 TYR A O 1
ATOM 821 N N . ALA A 1 109 ? -2.571 13.381 11.412 1.00 93.81 109 ALA A N 1
ATOM 822 C CA . ALA A 1 109 ? -3.891 13.651 10.854 1.00 93.81 109 ALA A CA 1
ATOM 823 C C . ALA A 1 109 ? -4.131 12.803 9.597 1.00 93.81 109 ALA A C 1
ATOM 825 O O . ALA A 1 109 ? -5.147 12.108 9.514 1.00 93.81 109 ALA A O 1
ATOM 826 N N . ALA A 1 110 ? -3.177 12.796 8.660 1.00 94.62 110 ALA A N 1
ATOM 827 C CA . ALA A 1 110 ? -3.253 11.968 7.459 1.00 94.62 110 ALA A CA 1
ATOM 828 C C . ALA A 1 110 ? -3.214 10.468 7.791 1.00 94.62 110 ALA A C 1
ATOM 830 O O . ALA A 1 110 ? -3.972 9.683 7.216 1.00 94.62 110 ALA A O 1
ATOM 831 N N . ALA A 1 111 ? -2.391 10.068 8.766 1.00 95.25 111 ALA A N 1
ATOM 832 C CA . ALA A 1 111 ? -2.338 8.690 9.241 1.00 95.25 111 ALA A CA 1
ATOM 833 C C . ALA A 1 111 ? -3.692 8.204 9.774 1.00 95.25 111 ALA A C 1
ATOM 835 O O . ALA A 1 111 ? -4.145 7.111 9.421 1.00 95.25 111 ALA A O 1
ATOM 836 N N . ARG A 1 112 ? -4.365 9.039 10.576 1.00 94.50 112 ARG A N 1
ATOM 837 C CA . ARG A 1 112 ? -5.674 8.722 11.149 1.00 94.50 112 ARG A CA 1
ATOM 838 C C . ARG A 1 112 ? -6.732 8.569 10.062 1.00 94.50 112 ARG A C 1
ATOM 840 O O . ARG A 1 112 ? -7.451 7.574 10.075 1.00 94.50 112 ARG A O 1
ATOM 847 N N . ASP A 1 113 ? -6.807 9.513 9.123 1.00 96.12 113 ASP A N 1
ATOM 848 C CA . ASP A 1 113 ? -7.759 9.448 8.006 1.00 96.12 113 ASP A CA 1
ATOM 849 C C . ASP A 1 113 ? -7.578 8.158 7.192 1.00 96.12 113 ASP A C 1
ATOM 851 O O . ASP A 1 113 ? -8.531 7.406 6.968 1.00 96.12 113 ASP A O 1
ATOM 855 N N . ALA A 1 114 ? -6.334 7.837 6.823 1.00 96.69 114 ALA A N 1
ATOM 856 C CA . ALA A 1 114 ? -6.027 6.641 6.048 1.00 96.69 114 ALA A CA 1
ATOM 857 C C . ALA A 1 114 ? -6.410 5.348 6.794 1.00 96.69 114 ALA A C 1
ATOM 859 O O . ALA A 1 114 ? -7.025 4.449 6.209 1.00 96.69 114 ALA A O 1
ATOM 860 N N . LEU A 1 115 ? -6.101 5.254 8.092 1.00 95.94 115 LEU A N 1
ATOM 861 C CA . LEU A 1 115 ? -6.457 4.096 8.916 1.00 95.94 115 LEU A CA 1
ATOM 862 C C . LEU A 1 115 ? -7.972 3.965 9.117 1.00 95.94 115 LEU A C 1
ATOM 864 O O . LEU A 1 115 ? -8.491 2.852 9.036 1.00 95.94 115 LEU A O 1
ATOM 868 N N . GLN A 1 116 ? -8.695 5.072 9.311 1.00 97.12 116 GLN A N 1
ATOM 869 C CA . GLN A 1 116 ? -10.157 5.068 9.422 1.00 97.12 116 GLN A CA 1
ATOM 870 C C . GLN A 1 116 ? -10.818 4.596 8.124 1.00 97.12 116 GLN A C 1
ATOM 872 O O . GLN A 1 116 ? -11.670 3.709 8.155 1.00 97.12 116 GLN A O 1
ATOM 877 N N . ARG A 1 117 ? -10.373 5.106 6.969 1.00 97.88 117 ARG A N 1
ATOM 878 C CA . ARG A 1 117 ? -10.863 4.652 5.658 1.00 97.88 117 ARG A CA 1
ATOM 879 C C . ARG A 1 117 ? -10.581 3.166 5.428 1.00 97.88 117 ARG A C 1
ATOM 881 O O . ARG A 1 117 ? -11.451 2.449 4.938 1.00 97.88 117 ARG A O 1
ATOM 888 N N . SER A 1 118 ? -9.391 2.691 5.805 1.00 97.56 118 SER A N 1
ATOM 889 C CA . SER A 1 118 ? -9.054 1.264 5.759 1.00 97.56 118 SER A CA 1
ATOM 890 C C . SER A 1 118 ? -9.992 0.434 6.637 1.00 97.56 118 SER A C 1
ATOM 892 O O . SER A 1 118 ? -10.472 -0.609 6.191 1.00 97.56 118 SER A O 1
ATOM 894 N N . LEU A 1 119 ? -10.251 0.879 7.872 1.00 97.06 119 LEU A N 1
ATOM 895 C CA . LEU A 1 119 ? -11.126 0.184 8.814 1.00 97.06 119 LEU A CA 1
ATOM 896 C C . LEU A 1 119 ? -12.544 0.053 8.250 1.00 97.06 119 LEU A C 1
ATOM 898 O O . LEU A 1 119 ? -13.061 -1.058 8.207 1.00 97.06 119 LEU A O 1
ATOM 902 N N . SER A 1 120 ? -13.131 1.136 7.732 1.00 97.81 120 SER A N 1
ATOM 903 C CA . SER A 1 120 ? -14.491 1.103 7.176 1.00 97.81 120 SER A CA 1
ATOM 904 C C . SER A 1 120 ? -14.648 0.097 6.030 1.00 97.81 120 SER A C 1
ATOM 906 O O . SER A 1 120 ? -15.678 -0.567 5.919 1.00 97.81 120 SER A O 1
ATOM 908 N N . ILE A 1 121 ? -13.624 -0.060 5.185 1.00 97.88 121 ILE A N 1
ATOM 909 C CA . ILE A 1 121 ? -13.637 -1.065 4.111 1.00 97.88 121 ILE A CA 1
ATOM 910 C C . ILE A 1 121 ? -13.590 -2.481 4.694 1.00 97.88 121 ILE A C 1
ATOM 912 O O . ILE A 1 121 ? -14.321 -3.365 4.250 1.00 97.88 121 ILE A O 1
ATOM 916 N N . ILE A 1 122 ? -12.735 -2.710 5.691 1.00 97.50 122 ILE A N 1
ATOM 917 C CA . ILE A 1 122 ? -12.594 -4.017 6.337 1.00 97.50 122 ILE A CA 1
ATOM 918 C C . ILE A 1 122 ? -13.875 -4.402 7.088 1.00 97.50 122 ILE A C 1
ATOM 920 O O . ILE A 1 122 ? -14.306 -5.549 6.999 1.00 97.50 122 ILE A O 1
ATOM 924 N N . GLU A 1 123 ? -14.522 -3.456 7.768 1.00 97.25 123 GLU A N 1
ATOM 925 C CA . GLU A 1 123 ? -15.826 -3.663 8.405 1.00 97.25 123 GLU A CA 1
ATOM 926 C C . GLU A 1 123 ? -16.884 -4.073 7.378 1.00 97.25 123 GLU A C 1
ATOM 928 O O . GLU A 1 123 ? -17.591 -5.059 7.585 1.00 97.25 123 GLU A O 1
ATOM 933 N N . ALA A 1 124 ? -16.948 -3.385 6.233 1.00 96.94 124 ALA A N 1
ATOM 934 C CA . ALA A 1 124 ? -17.862 -3.747 5.153 1.00 96.94 124 ALA A CA 1
ATOM 935 C C . ALA A 1 124 ? -17.593 -5.164 4.611 1.00 96.94 124 ALA A C 1
ATOM 937 O O . ALA A 1 124 ? -18.537 -5.907 4.339 1.00 96.94 124 ALA A O 1
ATOM 938 N N . LEU A 1 125 ? -16.323 -5.569 4.504 1.00 96.50 125 LEU A N 1
ATOM 939 C CA . LEU A 1 125 ? -15.943 -6.925 4.097 1.00 96.50 125 LEU A CA 1
ATOM 940 C C . LEU A 1 125 ? -16.370 -7.987 5.115 1.00 96.50 125 LEU A C 1
ATOM 942 O O . LEU A 1 125 ? -16.887 -9.026 4.716 1.00 96.50 125 LEU A O 1
ATOM 946 N N . VAL A 1 126 ? -16.203 -7.721 6.414 1.00 96.69 126 VAL A N 1
ATOM 947 C CA . VAL A 1 126 ? -16.650 -8.628 7.484 1.00 96.69 126 VAL A CA 1
ATOM 948 C C . VAL A 1 126 ? -18.175 -8.729 7.534 1.00 96.69 126 VAL A C 1
ATOM 950 O O . VAL A 1 126 ? -18.706 -9.809 7.770 1.00 96.69 126 VAL A O 1
ATOM 953 N N . VAL A 1 127 ? -18.900 -7.636 7.288 1.00 96.94 127 VAL A N 1
ATOM 954 C CA . VAL A 1 127 ? -20.369 -7.672 7.191 1.00 96.94 127 VAL A CA 1
ATOM 955 C C . VAL A 1 127 ? -20.822 -8.498 5.984 1.00 96.94 127 VAL A C 1
ATOM 957 O O . VAL A 1 127 ? -21.789 -9.250 6.093 1.00 96.94 127 VAL A O 1
ATOM 960 N N . ALA A 1 128 ? -20.130 -8.377 4.847 1.00 95.06 128 ALA A N 1
ATOM 961 C CA . ALA A 1 128 ? -20.451 -9.122 3.632 1.00 95.06 128 ALA A CA 1
ATOM 962 C C . ALA A 1 128 ? -20.149 -10.627 3.755 1.00 95.06 128 ALA A C 1
ATOM 964 O O . ALA A 1 128 ? -20.922 -11.443 3.252 1.00 95.06 128 ALA A O 1
ATOM 965 N N . ASP A 1 129 ? -19.055 -10.994 4.427 1.00 94.69 129 ASP A N 1
ATOM 966 C CA . ASP A 1 129 ? -18.698 -12.382 4.732 1.00 94.69 129 ASP A CA 1
ATOM 967 C C . ASP A 1 129 ? -18.110 -12.506 6.152 1.00 94.69 129 ASP A C 1
ATOM 969 O O . ASP A 1 129 ? -16.892 -12.406 6.349 1.00 94.69 129 ASP A O 1
ATOM 973 N N . PRO A 1 130 ? -18.957 -12.776 7.163 1.00 93.62 130 PRO A N 1
ATOM 974 C CA . PRO A 1 130 ? -18.508 -12.902 8.547 1.00 93.62 130 PRO A CA 1
ATOM 975 C C . PRO A 1 130 ? -17.552 -14.075 8.797 1.00 93.62 130 PRO A C 1
ATOM 977 O O . PRO A 1 130 ? -16.870 -14.087 9.826 1.00 93.62 130 PRO A O 1
ATOM 980 N N . LEU A 1 131 ? -17.512 -15.064 7.894 1.00 93.94 131 LEU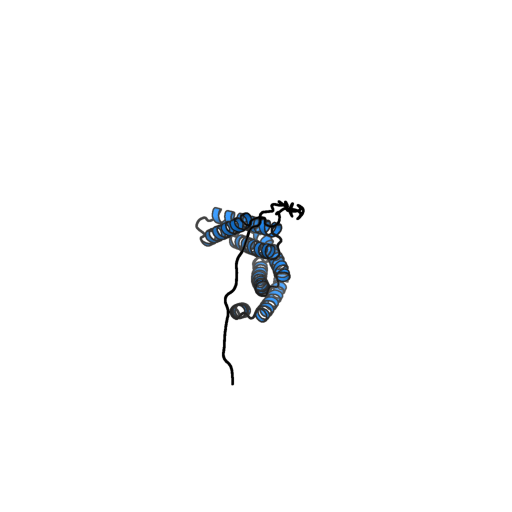 A N 1
ATOM 981 C CA . LEU A 1 131 ? -16.670 -16.256 8.007 1.00 93.94 131 LEU A CA 1
ATOM 982 C C . LEU A 1 131 ? -15.310 -16.089 7.313 1.00 93.94 131 LEU A C 1
ATOM 984 O O . LEU A 1 131 ? -14.447 -16.961 7.462 1.00 93.94 131 LEU A O 1
ATOM 988 N N . ASP A 1 132 ? -15.073 -14.974 6.612 1.00 92.31 132 ASP A N 1
ATOM 989 C CA . ASP A 1 132 ? -13.764 -14.668 6.043 1.00 92.31 132 ASP A CA 1
ATOM 990 C C . ASP A 1 132 ? -12.754 -14.345 7.152 1.00 92.31 132 ASP A C 1
ATOM 992 O O . ASP A 1 132 ? -12.582 -13.205 7.598 1.00 92.31 132 ASP A O 1
ATOM 996 N N . ALA A 1 133 ? -12.020 -15.377 7.568 1.00 92.50 133 ALA A N 1
ATOM 997 C CA . ALA A 1 133 ? -10.972 -15.278 8.574 1.00 92.50 133 ALA A CA 1
ATOM 998 C C . ALA A 1 133 ? -9.907 -14.221 8.231 1.00 92.50 133 ALA A C 1
ATOM 1000 O O . ALA A 1 133 ? -9.296 -13.651 9.139 1.00 92.50 133 ALA A O 1
ATOM 1001 N N . ARG A 1 134 ? -9.666 -13.938 6.940 1.00 91.12 134 ARG A N 1
ATOM 1002 C CA . ARG A 1 134 ? -8.718 -12.893 6.539 1.00 91.12 134 ARG A CA 1
ATOM 1003 C C . ARG A 1 134 ? -9.256 -11.515 6.911 1.00 91.12 134 ARG A C 1
ATOM 1005 O O . ARG A 1 134 ? -8.525 -10.750 7.534 1.00 91.12 134 ARG A O 1
ATOM 1012 N N . SER A 1 135 ? -10.508 -11.222 6.567 1.00 89.38 135 SER A N 1
ATOM 1013 C CA . SER A 1 135 ? -11.147 -9.941 6.885 1.00 89.38 135 SER A CA 1
ATOM 1014 C C . SER A 1 135 ? -11.318 -9.752 8.395 1.00 89.38 135 SER A C 1
ATOM 1016 O O . SER A 1 135 ? -10.992 -8.686 8.907 1.00 89.38 135 SER A O 1
ATOM 1018 N N . GLN A 1 136 ? -11.678 -10.808 9.134 1.00 93.00 136 GLN A N 1
ATOM 1019 C CA . GLN A 1 136 ? -11.721 -10.790 10.605 1.00 93.00 136 GLN A CA 1
ATOM 1020 C C . GLN A 1 136 ? -10.356 -10.452 11.227 1.00 93.00 136 GLN A C 1
ATOM 1022 O O . GLN A 1 136 ? -10.249 -9.620 12.129 1.00 93.00 136 GLN A O 1
ATOM 1027 N N . ARG A 1 137 ? -9.277 -11.064 10.722 1.00 92.88 137 ARG A N 1
ATOM 1028 C CA . ARG A 1 137 ? -7.918 -10.760 11.189 1.00 92.88 137 ARG A CA 1
ATOM 1029 C C . ARG A 1 137 ? -7.522 -9.321 10.872 1.00 92.88 137 ARG A C 1
ATOM 1031 O O . ARG A 1 137 ? -6.949 -8.651 11.727 1.00 92.88 137 ARG A O 1
ATOM 1038 N N . SER A 1 138 ? -7.812 -8.852 9.660 1.00 91.44 138 SER A N 1
ATOM 1039 C CA . SER A 1 138 ? -7.568 -7.464 9.270 1.00 91.44 138 SER A CA 1
ATOM 1040 C C . SER A 1 138 ? -8.333 -6.486 10.165 1.00 91.44 138 SER A C 1
ATOM 1042 O O . SER A 1 138 ? -7.749 -5.488 10.572 1.00 91.44 138 SER A O 1
ATOM 1044 N N . LEU A 1 139 ? -9.578 -6.802 10.543 1.00 93.25 139 LEU A N 1
ATOM 1045 C CA . LEU A 1 139 ? -10.393 -5.970 11.432 1.00 93.25 139 LEU A CA 1
ATOM 1046 C C . LEU A 1 139 ? -9.733 -5.824 12.804 1.00 93.25 139 LEU A C 1
ATOM 1048 O O . LEU A 1 139 ? -9.551 -4.708 13.284 1.00 93.25 139 LEU A O 1
ATOM 1052 N N . SER A 1 140 ? -9.307 -6.945 13.392 1.00 93.12 140 SER A N 1
ATOM 1053 C CA . SER A 1 140 ? -8.595 -6.952 14.674 1.00 93.12 140 SER A CA 1
ATOM 1054 C C . SER A 1 140 ? -7.351 -6.061 14.647 1.00 93.12 140 SER A C 1
ATOM 1056 O O . SER A 1 140 ? -7.166 -5.250 15.548 1.00 93.12 140 SER A O 1
ATOM 1058 N N . LEU A 1 141 ? -6.515 -6.188 13.610 1.00 92.12 141 LEU A N 1
ATOM 1059 C CA . LEU A 1 141 ? -5.277 -5.412 13.484 1.00 92.12 141 LEU A CA 1
ATOM 1060 C C . LEU A 1 141 ? -5.548 -3.918 13.260 1.00 92.12 141 LEU A C 1
ATOM 1062 O O . LEU A 1 141 ? -4.830 -3.074 13.789 1.00 92.12 141 LEU A O 1
ATOM 1066 N N . SER A 1 142 ? -6.575 -3.573 12.479 1.00 90.00 142 SER A N 1
ATOM 1067 C CA . SER A 1 142 ? -6.954 -2.175 12.254 1.00 90.00 142 SER A CA 1
ATOM 1068 C C . SER A 1 142 ? -7.489 -1.508 13.521 1.00 90.00 142 SER A C 1
ATOM 1070 O O . SER A 1 142 ? -7.165 -0.347 13.765 1.00 90.00 142 SER A O 1
ATOM 1072 N N . LEU A 1 143 ? -8.261 -2.232 14.338 1.00 91.88 143 LEU A N 1
ATOM 1073 C CA . LEU A 1 143 ? -8.777 -1.730 15.615 1.00 91.88 143 LEU A CA 1
ATOM 1074 C C . LEU A 1 143 ? -7.669 -1.530 16.653 1.00 91.88 143 LEU A C 1
ATOM 1076 O O . LEU A 1 143 ? -7.631 -0.476 17.281 1.00 91.88 143 LEU A O 1
ATOM 1080 N N . GLU A 1 144 ? -6.763 -2.501 16.803 1.00 90.81 144 GLU A N 1
ATOM 1081 C CA . GLU A 1 144 ? -5.584 -2.386 17.678 1.00 90.81 144 GLU A CA 1
ATOM 1082 C C . GLU A 1 144 ? -4.789 -1.127 17.330 1.00 90.81 144 GLU A C 1
ATOM 1084 O O . GLU A 1 144 ? -4.528 -0.276 18.176 1.00 90.81 144 GLU A O 1
ATOM 1089 N N . ARG A 1 145 ? -4.521 -0.950 16.039 1.00 87.94 145 ARG A N 1
ATOM 1090 C CA . ARG A 1 145 ? -3.695 0.141 15.551 1.00 87.94 145 ARG A CA 1
ATOM 1091 C C . ARG A 1 145 ? -4.322 1.524 15.699 1.00 87.94 145 ARG A C 1
ATOM 1093 O O . ARG A 1 145 ? -3.624 2.476 16.037 1.00 87.94 145 ARG A O 1
ATOM 1100 N N . LEU A 1 146 ? -5.625 1.651 15.449 1.00 88.31 146 LEU A N 1
ATOM 1101 C CA . LEU A 1 146 ? -6.341 2.893 15.745 1.00 88.31 146 LEU A CA 1
ATOM 1102 C C . LEU A 1 146 ? -6.386 3.146 17.256 1.00 88.31 146 LEU A C 1
ATOM 1104 O O . LEU A 1 146 ? -6.176 4.277 17.674 1.00 88.31 146 LEU A O 1
ATOM 1108 N N . GLY A 1 147 ? -6.582 2.108 18.073 1.00 88.81 147 GLY A N 1
ATOM 1109 C CA . GLY A 1 147 ? -6.530 2.210 19.532 1.00 88.81 147 GLY A CA 1
ATOM 1110 C C . GLY A 1 147 ? -5.194 2.752 20.044 1.00 88.81 147 GLY A C 1
ATOM 1111 O O . GLY A 1 147 ? -5.183 3.705 20.822 1.00 88.81 147 GLY A O 1
ATOM 1112 N N . ASP A 1 148 ? -4.077 2.213 19.555 1.00 88.00 148 ASP A N 1
ATOM 1113 C CA . ASP A 1 148 ? -2.726 2.685 19.889 1.00 88.00 148 ASP A CA 1
ATOM 1114 C C . ASP A 1 148 ? -2.507 4.145 19.472 1.00 88.00 148 ASP A C 1
ATOM 1116 O O . ASP A 1 148 ? -1.885 4.932 20.194 1.00 88.00 148 ASP A O 1
ATOM 1120 N N . MET A 1 149 ? -3.055 4.526 18.316 1.00 84.81 149 MET A N 1
ATOM 1121 C CA . MET A 1 149 ? -2.979 5.889 17.806 1.00 84.81 149 MET A CA 1
ATOM 1122 C C . MET A 1 149 ? -3.789 6.883 18.652 1.00 84.81 149 MET A C 1
ATOM 1124 O O . MET A 1 149 ? -3.306 7.986 18.899 1.00 84.81 149 MET A O 1
ATOM 1128 N N . GLU A 1 150 ? -4.982 6.504 19.126 1.00 82.56 150 GLU A N 1
ATOM 1129 C CA . GLU A 1 150 ? -5.791 7.328 20.040 1.00 82.56 150 GLU A CA 1
ATOM 1130 C C . GLU A 1 150 ? -5.188 7.409 21.445 1.00 82.56 150 GLU A C 1
ATOM 1132 O O . GLU A 1 150 ? -5.328 8.424 22.127 1.00 82.56 150 GLU A O 1
ATOM 1137 N N . PHE A 1 151 ? -4.543 6.333 21.901 1.00 80.88 151 PHE A N 1
ATOM 1138 C CA . PHE A 1 151 ? -3.960 6.270 23.236 1.00 80.88 151 PHE A CA 1
ATOM 1139 C C . PHE A 1 151 ? -2.664 7.077 23.354 1.00 80.88 151 PHE A C 1
ATOM 1141 O O . PHE A 1 151 ? -2.270 7.408 24.475 1.00 80.88 151 PHE A O 1
ATOM 1148 N N . ARG A 1 152 ? -1.999 7.415 22.236 1.00 68.06 152 ARG A N 1
ATOM 1149 C CA . ARG A 1 152 ? -0.758 8.199 22.259 1.00 68.06 152 ARG A CA 1
ATOM 1150 C C . ARG A 1 152 ? -0.963 9.469 23.095 1.00 68.06 152 ARG A C 1
ATOM 1152 O O . ARG A 1 152 ? -1.706 10.357 22.676 1.00 68.06 152 ARG A O 1
ATOM 1159 N N . PRO A 1 153 ? -0.311 9.585 24.269 1.00 55.19 153 PRO A N 1
ATOM 1160 C CA . PRO A 1 153 ? -0.469 10.763 25.097 1.00 55.19 153 PRO A CA 1
ATOM 1161 C C . PRO A 1 153 ? 0.042 11.954 24.297 1.00 55.19 153 PRO A C 1
ATOM 1163 O O . PRO A 1 153 ? 1.152 11.916 23.767 1.00 55.19 153 PRO A O 1
ATOM 1166 N N . THR A 1 154 ? -0.773 13.000 24.197 1.00 51.06 154 THR A N 1
ATOM 1167 C CA . THR A 1 154 ? -0.439 14.274 23.558 1.00 51.06 154 THR A CA 1
ATOM 1168 C C . THR A 1 154 ? 0.692 14.959 24.334 1.00 51.06 154 THR A C 1
ATOM 1170 O O . THR A 1 154 ? 0.489 15.955 25.019 1.00 51.06 154 THR A O 1
ATOM 1173 N N . THR A 1 155 ? 1.920 14.449 24.257 1.00 50.28 155 THR A N 1
ATOM 1174 C CA . THR A 1 155 ? 3.103 15.054 24.891 1.00 50.28 155 THR A CA 1
ATOM 1175 C C . THR A 1 155 ? 3.488 16.392 24.257 1.00 50.28 155 THR A C 1
ATOM 1177 O O . THR A 1 155 ? 4.360 17.080 24.772 1.00 50.28 155 THR A O 1
ATOM 1180 N N . SER A 1 156 ? 2.801 16.818 23.192 1.00 50.59 156 SER A N 1
ATOM 1181 C CA . SER A 1 156 ? 3.001 18.114 22.535 1.00 50.59 156 SER A CA 1
ATOM 1182 C C . SER A 1 156 ? 2.188 19.274 23.139 1.00 50.59 156 SER A C 1
ATOM 1184 O O . SER A 1 156 ? 2.217 20.374 22.590 1.00 50.59 156 SER A O 1
ATOM 1186 N N . GLN A 1 157 ? 1.460 19.069 24.242 1.00 43.84 157 GLN A N 1
ATOM 1187 C CA . GLN A 1 157 ? 0.752 20.144 24.955 1.00 43.84 157 GLN A CA 1
ATOM 1188 C C . GLN A 1 157 ? 1.085 20.170 26.452 1.00 43.84 157 GLN A C 1
ATOM 1190 O O . GLN A 1 157 ? 0.201 20.297 27.296 1.00 43.84 157 GLN A O 1
ATOM 1195 N N . LEU A 1 158 ? 2.364 20.073 26.814 1.00 39.84 158 LEU A N 1
ATOM 1196 C CA . LEU A 1 158 ? 2.773 20.640 28.097 1.00 39.84 158 LEU A CA 1
ATOM 1197 C C . LEU A 1 158 ? 2.933 22.150 27.888 1.00 39.84 158 LEU A C 1
ATOM 1199 O O . LEU A 1 158 ? 3.732 22.540 27.034 1.00 39.84 158 LEU A O 1
ATOM 1203 N N . 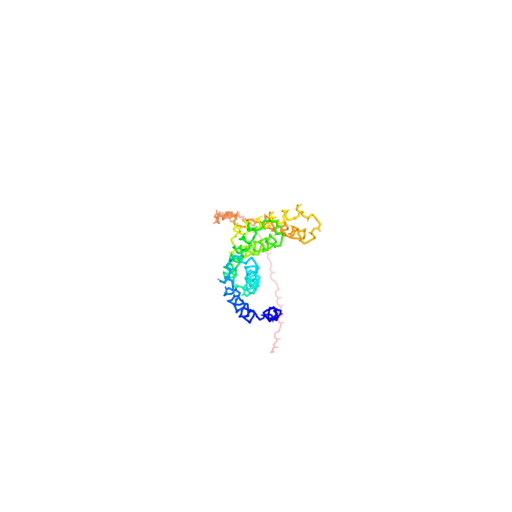PRO A 1 159 ? 2.186 23.016 28.602 1.00 43.56 159 PRO A N 1
ATOM 1204 C CA . PRO A 1 159 ? 2.514 24.430 28.607 1.00 43.56 159 PRO A CA 1
ATOM 1205 C C . PRO A 1 159 ? 3.951 24.541 29.109 1.00 43.56 159 PRO A C 1
ATOM 1207 O O . PRO A 1 159 ? 4.274 24.000 30.169 1.00 43.56 159 PRO A O 1
ATOM 1210 N N . GLU A 1 160 ? 4.818 25.210 28.348 1.00 46.16 160 GLU A N 1
ATOM 1211 C CA . GLU A 1 160 ? 6.097 25.674 28.868 1.00 46.16 160 GLU A CA 1
ATOM 1212 C C . GLU A 1 160 ? 5.779 26.561 30.073 1.00 46.16 160 GLU A C 1
ATOM 1214 O O . GLU A 1 160 ? 5.465 27.745 29.945 1.00 46.16 160 GLU A O 1
ATOM 1219 N N . THR A 1 161 ? 5.774 25.979 31.272 1.00 45.94 161 THR A N 1
ATOM 1220 C CA . THR A 1 161 ? 5.719 26.761 32.494 1.00 45.94 161 THR A CA 1
ATOM 1221 C C . THR A 1 161 ? 7.050 27.476 32.560 1.00 45.94 161 THR A C 1
ATOM 1223 O O .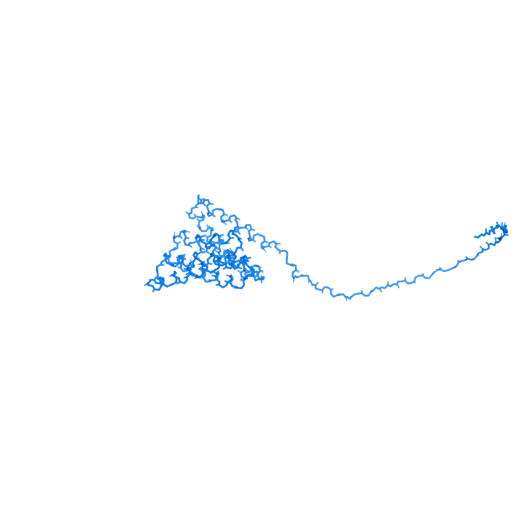 THR A 1 161 ? 8.075 26.897 32.922 1.00 45.94 161 THR A O 1
ATOM 1226 N N . THR A 1 162 ? 7.015 28.729 32.123 1.00 46.03 162 THR A N 1
ATOM 1227 C CA . THR A 1 162 ? 8.046 29.740 32.281 1.00 46.03 162 THR A CA 1
ATOM 1228 C C . THR A 1 162 ? 8.788 29.531 33.598 1.00 46.03 162 THR A C 1
ATOM 1230 O O . THR A 1 162 ? 8.211 29.682 34.677 1.00 46.03 162 THR A O 1
ATOM 1233 N N . SER A 1 163 ? 10.071 29.186 33.503 1.00 49.69 163 SER A N 1
ATOM 1234 C CA . SER A 1 163 ? 11.011 29.208 34.619 1.00 49.69 163 SER A CA 1
ATOM 1235 C C . SER A 1 163 ? 11.160 30.650 35.109 1.00 49.69 163 SER A C 1
ATOM 1237 O O . SER A 1 163 ? 12.040 31.385 34.668 1.00 49.69 163 SER A O 1
ATOM 1239 N N . SER A 1 164 ? 10.273 31.071 36.003 1.00 59.09 164 SER A N 1
ATOM 1240 C CA . SER A 1 164 ? 10.382 32.325 36.737 1.00 59.09 164 SER A CA 1
ATOM 1241 C C . SER A 1 164 ? 9.576 32.233 38.024 1.00 59.09 164 SER A C 1
ATOM 1243 O O . SER A 1 164 ? 8.415 32.617 38.041 1.00 59.09 164 SER A O 1
ATOM 1245 N N . VAL A 1 165 ? 10.197 31.740 39.102 1.00 45.84 165 VAL A N 1
ATOM 1246 C CA . VAL A 1 165 ? 10.005 32.300 40.448 1.00 45.84 165 VAL A CA 1
ATOM 1247 C C . VAL A 1 165 ? 11.304 32.126 41.236 1.00 45.84 165 VAL A C 1
ATOM 1249 O O . VAL A 1 165 ? 11.844 31.031 41.371 1.00 45.84 165 VAL A O 1
ATOM 1252 N N . ALA A 1 166 ? 11.798 33.254 41.735 1.00 45.16 166 ALA A N 1
ATOM 1253 C CA . ALA A 1 166 ? 12.953 33.403 42.599 1.00 45.16 166 ALA A CA 1
ATOM 1254 C C . ALA A 1 166 ? 12.798 32.681 43.952 1.00 45.16 166 ALA A C 1
ATOM 1256 O O . ALA A 1 166 ? 11.744 32.728 44.583 1.00 45.16 166 ALA A O 1
ATOM 1257 N N . SER A 1 167 ? 13.889 32.092 44.443 1.00 43.03 167 SER A N 1
ATOM 1258 C CA . SER A 1 167 ? 14.005 31.585 45.816 1.00 43.03 167 SER A CA 1
ATOM 1259 C C . SER A 1 167 ? 14.135 32.735 46.826 1.00 43.03 167 SER A C 1
ATOM 1261 O O . SER A 1 167 ? 15.038 33.560 46.664 1.00 43.03 167 SER A O 1
ATOM 1263 N N . PRO A 1 168 ? 13.369 32.771 47.932 1.00 44.25 168 PRO A N 1
ATOM 1264 C CA . PRO A 1 168 ? 13.721 33.586 49.082 1.00 44.25 168 PRO A CA 1
ATOM 1265 C C . PRO A 1 168 ? 14.521 32.732 50.078 1.00 44.25 168 PRO A C 1
ATOM 1267 O O . PRO A 1 168 ? 13.974 31.899 50.796 1.00 44.25 168 PRO A O 1
ATOM 1270 N N . PHE A 1 169 ? 15.839 32.939 50.133 1.00 37.47 169 PHE A N 1
ATOM 1271 C CA . PHE A 1 169 ? 16.674 32.417 51.219 1.00 37.47 169 PHE A CA 1
ATOM 1272 C C . PHE A 1 169 ? 16.500 33.315 52.453 1.00 37.47 169 PHE A C 1
ATOM 1274 O O . PHE A 1 169 ? 16.978 34.449 52.490 1.00 37.47 169 PHE A O 1
ATOM 1281 N N . VAL A 1 170 ? 15.807 32.808 53.473 1.00 46.22 170 VAL A N 1
ATOM 1282 C CA . VAL A 1 170 ? 15.675 33.455 54.785 1.00 46.22 170 VAL A CA 1
ATOM 1283 C C . VAL A 1 170 ? 16.973 33.246 55.578 1.00 46.22 170 VAL A C 1
ATOM 1285 O O . VAL A 1 170 ? 17.350 32.121 55.891 1.00 46.22 170 VAL A O 1
ATOM 1288 N N . LYS A 1 171 ? 17.666 34.341 55.917 1.00 41.03 171 LYS A N 1
ATOM 1289 C CA . LYS A 1 171 ? 18.766 34.366 56.897 1.00 41.03 171 LYS A CA 1
ATOM 1290 C C . LYS A 1 171 ? 18.177 34.459 58.305 1.00 41.03 171 LYS A C 1
ATOM 1292 O O . LYS A 1 171 ? 17.654 35.507 58.669 1.00 41.03 171 LYS A O 1
ATOM 1297 N N . THR A 1 172 ? 18.338 33.426 59.127 1.00 41.88 172 THR A N 1
ATOM 1298 C CA . THR A 1 172 ? 18.160 33.538 60.584 1.00 41.88 172 THR A CA 1
ATOM 1299 C C . THR A 1 172 ? 19.518 33.536 61.276 1.00 41.88 172 THR A C 1
ATOM 1301 O O . THR A 1 172 ? 20.253 32.552 61.266 1.00 41.88 172 THR A O 1
ATOM 1304 N N . SER A 1 173 ? 19.855 34.681 61.860 1.00 39.81 173 SER A N 1
ATOM 1305 C CA . SER A 1 173 ? 20.997 34.910 62.738 1.00 39.81 173 SER A CA 1
ATOM 1306 C C . SER A 1 173 ? 20.713 34.404 64.152 1.00 39.81 173 SER A C 1
ATOM 1308 O O . SER A 1 173 ? 19.723 34.816 64.758 1.00 39.81 173 SER A O 1
ATOM 1310 N N . SER A 1 174 ? 21.608 33.598 64.727 1.00 40.75 174 SER A N 1
ATOM 1311 C CA . SER A 1 174 ? 21.635 33.339 66.175 1.00 40.75 174 SER A CA 1
ATOM 1312 C C . SER A 1 174 ? 23.065 33.029 66.649 1.00 40.75 174 SER A C 1
ATOM 1314 O O . SER A 1 174 ? 23.630 31.983 66.353 1.00 40.75 174 SER A O 1
ATOM 1316 N N . LYS A 1 175 ? 23.655 33.976 67.379 1.00 38.06 175 LYS A N 1
ATOM 1317 C CA . LYS A 1 175 ? 24.782 33.842 68.330 1.00 38.06 175 LYS A CA 1
ATOM 1318 C C . LYS A 1 175 ? 24.217 34.249 69.711 1.00 38.06 175 LYS A C 1
ATOM 1320 O O . LYS A 1 175 ? 23.172 34.904 69.691 1.00 38.06 175 LYS A O 1
ATOM 1325 N N . PRO A 1 176 ? 24.890 34.060 70.870 1.00 53.19 176 PRO A N 1
ATOM 1326 C CA . PRO A 1 176 ? 26.194 33.429 71.173 1.00 53.19 176 PRO A CA 1
ATOM 1327 C C . PRO A 1 176 ? 26.141 32.515 72.440 1.00 53.19 176 PRO A C 1
ATOM 1329 O O . PRO A 1 176 ? 25.068 32.280 72.975 1.00 53.19 176 PRO A O 1
ATOM 1332 N N . ILE A 1 177 ? 27.289 32.027 72.952 1.00 41.38 177 ILE A N 1
ATOM 1333 C CA . ILE A 1 177 ? 27.825 32.258 74.328 1.00 41.38 177 ILE A CA 1
ATOM 1334 C C . ILE A 1 177 ? 29.150 31.475 74.518 1.00 41.38 177 ILE A C 1
ATOM 1336 O O . ILE A 1 177 ? 29.328 30.383 73.991 1.00 41.38 177 ILE A O 1
ATOM 1340 N N . ARG A 1 178 ? 30.104 32.099 75.227 1.00 39.41 178 ARG A N 1
ATOM 1341 C CA . ARG A 1 178 ? 31.472 31.647 75.555 1.00 39.41 178 ARG A CA 1
ATOM 1342 C C . ARG A 1 178 ? 31.544 31.017 76.959 1.00 39.41 178 ARG A C 1
ATOM 1344 O O . ARG A 1 178 ? 30.935 31.585 77.857 1.00 39.41 178 ARG A O 1
ATOM 1351 N N . SER A 1 179 ? 32.431 30.035 77.164 1.00 40.66 179 SER A N 1
ATOM 1352 C CA . SER A 1 179 ? 33.358 29.889 78.322 1.00 40.66 179 SER A CA 1
ATOM 1353 C C . SER A 1 179 ? 34.172 28.581 78.164 1.00 40.66 179 SER A C 1
ATOM 1355 O O . SER A 1 179 ? 33.608 27.558 77.807 1.00 40.66 179 SER A O 1
ATOM 1357 N N . ALA A 1 180 ? 35.513 28.649 78.098 1.00 44.41 180 ALA A N 1
ATOM 1358 C CA . ALA A 1 180 ? 36.493 28.361 79.174 1.00 44.41 180 ALA A CA 1
ATOM 1359 C C . ALA A 1 180 ? 36.895 26.860 79.215 1.00 44.41 180 ALA A C 1
ATOM 1361 O O . ALA A 1 180 ? 36.044 26.022 78.982 1.00 44.41 180 ALA A O 1
ATOM 1362 N N . PHE A 1 181 ? 38.100 26.378 79.542 1.00 38.09 181 PHE A N 1
ATOM 1363 C CA . PHE A 1 181 ? 39.485 26.851 79.723 1.00 38.09 181 PHE A CA 1
ATOM 1364 C C . PHE A 1 181 ? 40.292 25.582 80.162 1.00 38.09 181 PHE A C 1
ATOM 1366 O O . PHE A 1 181 ? 39.679 24.676 80.722 1.00 38.09 181 PHE A O 1
ATOM 1373 N N . TRP A 1 182 ? 41.626 25.566 79.983 1.00 37.12 182 TRP A N 1
ATOM 1374 C CA . TRP A 1 182 ? 42.672 24.639 80.523 1.00 37.12 182 TRP A CA 1
ATOM 1375 C C . TRP A 1 182 ? 43.266 23.484 79.653 1.00 37.12 182 TRP A C 1
ATOM 1377 O O . TRP A 1 182 ? 42.599 23.000 78.744 1.00 37.12 182 TRP A O 1
ATOM 1387 N N . PRO A 1 183 ? 44.569 23.123 79.860 1.00 51.88 183 PRO A N 1
ATOM 1388 C CA . PRO A 1 183 ? 45.593 23.125 78.812 1.00 51.88 183 PRO A CA 1
ATOM 1389 C C . PRO A 1 183 ? 46.473 21.849 78.731 1.00 51.88 183 PRO A C 1
ATOM 1391 O O . PRO A 1 183 ? 46.283 20.860 79.430 1.00 51.88 183 PRO A O 1
ATOM 1394 N N . SER A 1 184 ? 47.471 21.967 77.854 1.00 45.47 184 SER A N 1
ATOM 1395 C CA . SER A 1 184 ? 48.596 21.113 77.450 1.00 45.47 184 SER A CA 1
ATOM 1396 C C . SER A 1 184 ? 49.359 20.319 78.521 1.00 45.47 184 SER A C 1
ATOM 1398 O O . SER A 1 184 ? 49.748 20.893 79.535 1.00 45.47 184 SER A O 1
ATOM 1400 N N . ILE A 1 185 ? 49.772 19.085 78.173 1.00 50.06 185 ILE A N 1
ATOM 1401 C CA . ILE A 1 185 ? 50.988 18.411 78.681 1.00 50.06 185 ILE A CA 1
ATOM 1402 C C . ILE A 1 185 ? 51.682 17.613 77.542 1.00 50.06 185 ILE A C 1
ATOM 1404 O O . ILE A 1 185 ? 51.171 16.616 77.048 1.00 50.06 185 ILE A O 1
ATOM 1408 N N . THR A 1 186 ? 52.819 18.163 77.103 1.00 48.72 186 THR A N 1
ATOM 1409 C CA . THR A 1 186 ? 54.125 17.604 76.660 1.00 48.72 186 THR A CA 1
ATOM 1410 C C . THR A 1 186 ? 54.329 16.136 76.194 1.00 48.72 186 THR A C 1
ATOM 1412 O O . THR A 1 186 ? 54.252 15.232 77.015 1.00 48.72 186 THR A O 1
ATOM 1415 N N . SER A 1 187 ? 54.827 15.995 74.941 1.00 45.50 187 SER A N 1
ATOM 1416 C CA . SER A 1 187 ? 56.180 15.488 74.524 1.00 45.50 187 SER A CA 1
ATOM 1417 C C . SER A 1 187 ? 56.599 14.004 74.743 1.00 45.50 187 SER A C 1
ATOM 1419 O O . SER A 1 187 ? 56.041 13.355 75.617 1.00 45.50 187 SER A O 1
ATOM 1421 N N . PRO A 1 188 ? 57.732 13.501 74.169 1.00 57.75 188 PRO A N 1
ATOM 1422 C CA . PRO A 1 188 ? 58.394 13.726 72.853 1.00 57.75 188 PRO A CA 1
ATOM 1423 C C . PRO A 1 188 ? 59.076 12.448 72.235 1.00 57.75 188 PRO A C 1
ATOM 1425 O O . PRO A 1 188 ? 58.920 11.352 72.760 1.00 57.75 188 PRO A O 1
ATOM 1428 N N . LEU A 1 189 ? 59.940 12.663 71.211 1.00 44.25 189 LEU A N 1
ATOM 1429 C CA . LEU A 1 189 ? 61.115 11.856 70.761 1.00 44.25 189 LEU A CA 1
ATOM 1430 C C . LEU A 1 189 ? 60.789 10.575 69.952 1.00 44.25 189 LEU A C 1
ATOM 1432 O O . LEU A 1 189 ? 59.876 9.848 70.299 1.00 44.25 189 LEU A O 1
ATOM 1436 N N . VAL A 1 190 ? 61.427 10.215 68.827 1.00 49.88 190 VAL A N 1
ATOM 1437 C CA . VAL A 1 190 ? 62.849 10.169 68.399 1.00 49.88 190 VAL A CA 1
ATOM 1438 C C . VAL A 1 190 ? 62.815 9.947 66.855 1.00 49.88 190 VAL A C 1
ATOM 1440 O O . VAL A 1 190 ? 61.941 9.226 66.385 1.00 49.88 190 VAL A O 1
ATOM 1443 N N . SER A 1 191 ? 63.508 10.733 66.008 1.00 46.72 191 SER A N 1
ATOM 1444 C CA . SER A 1 191 ? 64.816 10.435 65.354 1.00 46.72 191 SER A CA 1
ATOM 1445 C C . SER A 1 191 ? 64.882 9.007 64.764 1.00 46.72 191 SER A C 1
ATOM 1447 O O . SER A 1 191 ? 64.500 8.063 65.427 1.00 46.72 191 SER A O 1
ATOM 1449 N N . SER A 1 192 ? 65.374 8.652 63.583 1.00 46.47 192 SER A N 1
ATOM 1450 C CA . SER A 1 192 ? 66.310 9.193 62.591 1.00 46.47 192 SER A CA 1
ATOM 1451 C C . SER A 1 192 ? 66.468 8.067 61.556 1.00 46.47 192 SER A C 1
ATOM 1453 O O . SER A 1 192 ? 66.334 6.899 61.930 1.00 46.47 192 SER A O 1
ATOM 1455 N N . GLY A 1 193 ? 66.840 8.386 60.318 1.00 49.75 193 GLY A N 1
ATOM 1456 C CA . GLY A 1 193 ? 67.298 7.398 59.338 1.00 49.75 193 GLY A CA 1
ATOM 1457 C C . GLY A 1 193 ? 67.037 7.840 57.920 1.00 49.75 193 GLY A C 1
ATOM 1458 O O . GLY A 1 193 ? 65.945 7.499 57.424 1.00 49.75 193 GLY A O 1
#